Protein AF-D6JZ91-F1 (afdb_monomer_lite)

pLDDT: mean 73.03, std 28.78, range [23.75, 98.81]

Sequence (363 aa):
MTTPRTEHLVLPGVLTAEQAAATVRGILAVQREDGAIPWFRGHHLDPWDHVEAAMALDAAGEHEAAGRAYAWLARHQLPDGSWYAAYTDGAHDDVADRGRETNFVAYVAVGVWHHYLATGDDTFLDRMWPVVYAAVEFVLRLQQPGGQIGWKREDDGAATADALLTGSSSVHHALCCALAIAEQREEPQPDWELAVGALRHAIRRHPERFLDKDRYSMDWYYPVLGGALTGAEAKERIDAGWGPLSWCPGLGALRGAQPVGDRRRVGRTRPDPVGGGRVRPRARRAQVHPAPARSGDRPVLDGLRLRRRRDMAARADHVDGRFAAARGGRARRARAHLHGLRGRPAAARPGPGLLRRGRPAAV

Foldseek 3Di:
DQDDQPPAPDDPPPDDRVNLVVVLVQQVVQQDPQLFGDPHPFAKGALQVLLVSLLSCLSVVVLVSSLSSLVSLVVQQDPQLFHFGIATPPGNVRGPGRKTFLLSLLCSLVSQLSSCSSPVDVVSLVSCLVSNVSSLNSQLVQQDPQLAGQGIAHNVRDTHQAGALLSLLSSLLSLVSNCVSCVVVVNDDVVSVVSSVSSLCCSPPPPVRHDPPVQDLRNQQSCVVSPSDDDPRNVVSCVVSCVQQPDDVPPPGDGDDPDDPDPPDPDDDDDDDDDDDDDDDDDDDDDDDDDDDDDDDDDPPVVVVVVVVVVVVVVRVVVVVVVVVVVVVVVVVVVVVVVVVVPDDDDDDDDDDDDDDDDDDDD

Structure (mmCIF, N/CA/C/O backbone):
data_AF-D6JZ91-F1
#
_entry.id   AF-D6JZ91-F1
#
loop_
_atom_site.group_PDB
_atom_site.id
_atom_site.type_symbol
_atom_site.label_atom_id
_atom_site.label_alt_id
_atom_site.label_comp_id
_atom_site.label_asym_id
_atom_site.label_entity_id
_atom_site.label_seq_id
_atom_site.pdbx_PDB_ins_code
_atom_site.Cartn_x
_atom_site.Cartn_y
_atom_site.Cartn_z
_atom_site.occupancy
_atom_site.B_iso_or_equiv
_atom_site.auth_seq_id
_atom_site.auth_comp_id
_atom_site.auth_asym_id
_atom_site.auth_atom_id
_atom_site.pdbx_PDB_model_num
ATOM 1 N N . MET A 1 1 ? -22.978 -10.699 6.693 1.00 31.03 1 MET A N 1
ATOM 2 C CA . MET A 1 1 ? -23.546 -9.567 5.926 1.00 31.03 1 MET A CA 1
ATOM 3 C C . MET A 1 1 ? -22.491 -9.146 4.926 1.00 31.03 1 MET A C 1
ATOM 5 O O . MET A 1 1 ? -21.471 -8.616 5.346 1.00 31.03 1 MET A O 1
ATOM 9 N N . THR A 1 2 ? -22.689 -9.480 3.656 1.00 33.53 2 THR A N 1
ATOM 10 C CA . THR A 1 2 ? -21.804 -9.110 2.548 1.00 33.53 2 THR A CA 1
ATOM 11 C C . THR A 1 2 ? -21.828 -7.595 2.363 1.00 33.53 2 THR A C 1
ATOM 13 O O . THR A 1 2 ? -22.894 -6.986 2.266 1.00 33.53 2 THR A O 1
ATOM 16 N N . THR A 1 3 ? -20.655 -6.974 2.389 1.00 36.22 3 THR A N 1
ATOM 17 C CA . THR A 1 3 ? -20.473 -5.564 2.035 1.00 36.22 3 THR A CA 1
ATOM 18 C C . THR A 1 3 ? -20.957 -5.371 0.592 1.00 36.22 3 THR A C 1
ATOM 20 O O . THR A 1 3 ? -20.665 -6.236 -0.237 1.00 36.22 3 THR A O 1
ATOM 23 N N . PRO A 1 4 ? -21.718 -4.310 0.261 1.00 40.53 4 PRO A N 1
ATOM 24 C CA . PRO A 1 4 ? -22.133 -4.072 -1.118 1.00 40.53 4 PRO A CA 1
ATOM 25 C C . PRO A 1 4 ? -20.884 -3.984 -1.998 1.00 40.53 4 PRO A C 1
ATOM 27 O O . PRO A 1 4 ? -20.012 -3.159 -1.719 1.00 40.53 4 PRO A O 1
ATOM 30 N N . ARG A 1 5 ? -20.777 -4.848 -3.016 1.00 51.94 5 ARG A N 1
ATOM 31 C CA . ARG A 1 5 ? -19.745 -4.718 -4.051 1.00 51.94 5 ARG A CA 1
ATOM 32 C C . ARG A 1 5 ? -19.897 -3.336 -4.681 1.00 51.94 5 ARG A C 1
ATOM 34 O O . ARG A 1 5 ? -21.018 -2.864 -4.862 1.00 51.94 5 ARG A O 1
ATOM 41 N N . THR A 1 6 ? -18.793 -2.665 -4.978 1.00 51.12 6 THR A N 1
ATOM 42 C CA . THR A 1 6 ? -18.820 -1.380 -5.681 1.00 51.12 6 THR A CA 1
ATOM 43 C C . THR A 1 6 ? -19.315 -1.644 -7.102 1.00 51.12 6 THR A C 1
ATOM 45 O O . THR A 1 6 ? -18.527 -1.962 -7.981 1.00 51.12 6 THR A O 1
ATOM 48 N N . GLU A 1 7 ? -20.632 -1.603 -7.317 1.00 54.94 7 GLU A N 1
ATOM 49 C CA . GLU A 1 7 ? -21.252 -2.079 -8.562 1.00 54.94 7 GLU A CA 1
ATOM 50 C C . GLU A 1 7 ? -20.787 -1.291 -9.798 1.00 54.94 7 GLU A C 1
ATOM 52 O O . GLU A 1 7 ? -20.824 -1.831 -10.899 1.00 54.94 7 GLU A O 1
ATOM 57 N N . HIS A 1 8 ? -20.276 -0.060 -9.637 1.00 59.47 8 HIS A N 1
ATOM 58 C CA . HIS A 1 8 ? -19.750 0.739 -10.746 1.00 59.47 8 HIS A CA 1
ATOM 59 C C . HIS A 1 8 ? -18.599 1.679 -10.335 1.00 59.47 8 HIS A C 1
ATOM 61 O O . HIS A 1 8 ? -18.751 2.493 -9.423 1.00 59.47 8 HIS A O 1
ATOM 67 N N . LEU A 1 9 ? -17.484 1.640 -11.080 1.00 73.00 9 LEU A N 1
ATOM 68 C CA . LEU A 1 9 ? -16.354 2.589 -11.014 1.00 73.00 9 LEU A CA 1
ATOM 69 C C . LEU A 1 9 ? -16.706 3.944 -11.655 1.00 73.00 9 LEU A C 1
ATOM 71 O O . LEU A 1 9 ? -16.040 4.415 -12.575 1.00 73.00 9 LEU A O 1
ATOM 75 N N . VAL A 1 10 ? -17.812 4.550 -11.226 1.00 82.12 10 VAL A N 1
ATOM 76 C CA . VAL A 1 10 ? -18.347 5.777 -11.824 1.00 82.12 10 VAL A CA 1
ATOM 77 C C . VAL A 1 10 ? -18.491 6.850 -10.761 1.00 82.12 10 VAL A C 1
ATOM 79 O O . VAL A 1 10 ? -19.114 6.642 -9.721 1.00 82.12 10 VAL A O 1
ATOM 82 N N . LEU A 1 11 ? -17.975 8.036 -11.071 1.00 81.62 11 LEU A N 1
ATOM 83 C CA . LEU A 1 11 ? -18.197 9.243 -10.293 1.00 81.62 11 LEU A CA 1
ATOM 84 C C . LEU A 1 11 ? -18.800 10.311 -11.216 1.00 81.62 11 LEU A C 1
ATOM 86 O O . LEU A 1 11 ? -18.081 10.863 -12.052 1.00 81.62 11 LEU A O 1
ATOM 90 N N . PRO A 1 12 ? -20.111 10.608 -11.107 1.00 81.00 12 PRO A N 1
ATOM 91 C CA . PRO A 1 12 ? -20.777 11.555 -11.996 1.00 81.00 12 PRO A CA 1
ATOM 92 C C . PRO A 1 12 ? -20.054 12.905 -12.076 1.00 81.00 12 PRO A C 1
ATOM 94 O O . PRO A 1 12 ? -19.778 13.534 -11.056 1.00 81.00 12 PRO A O 1
ATOM 97 N N . GLY A 1 13 ? -19.760 13.346 -13.302 1.00 80.69 13 GLY A N 1
ATOM 98 C CA . GLY A 1 13 ? -19.039 14.594 -13.573 1.00 80.69 13 GLY A CA 1
ATOM 99 C C . GLY A 1 13 ? -17.521 14.535 -13.358 1.00 80.69 13 GLY A C 1
ATOM 100 O O . GLY A 1 13 ? -16.866 15.555 -13.543 1.00 80.69 13 GLY A O 1
ATOM 101 N N . VAL A 1 14 ? -16.965 13.376 -12.982 1.00 86.00 14 VAL A N 1
ATOM 102 C CA . VAL A 1 14 ? -15.528 13.203 -12.705 1.00 86.00 14 VAL A CA 1
ATOM 103 C C . VAL A 1 14 ? -14.931 12.007 -13.452 1.00 86.00 14 VAL A C 1
ATOM 105 O O . VAL A 1 14 ? -13.922 12.173 -14.128 1.00 86.00 14 VAL A O 1
ATOM 108 N N . LEU A 1 15 ? -15.545 10.822 -13.363 1.00 84.38 15 LEU A N 1
ATOM 109 C CA . LEU A 1 15 ? -15.058 9.582 -13.977 1.00 84.38 15 LEU A CA 1
ATOM 110 C C . LEU A 1 15 ? -16.226 8.772 -14.551 1.00 84.38 15 LEU A C 1
ATOM 112 O O . LEU A 1 15 ? -17.132 8.370 -13.817 1.00 84.38 15 LEU A O 1
ATOM 116 N N . THR A 1 16 ? -16.210 8.533 -15.861 1.00 88.06 16 THR A N 1
ATOM 117 C CA . THR A 1 16 ? -17.201 7.689 -16.550 1.00 88.06 16 THR A CA 1
ATOM 118 C C . THR A 1 16 ? -16.773 6.220 -16.579 1.00 88.06 16 THR A C 1
ATOM 120 O O . THR A 1 16 ? -15.588 5.906 -16.481 1.00 88.06 16 THR A O 1
ATOM 123 N N . ALA A 1 17 ? -17.735 5.312 -16.782 1.00 87.62 17 ALA A N 1
ATOM 124 C CA . ALA A 1 17 ? -17.455 3.879 -16.912 1.00 87.62 17 ALA A CA 1
ATOM 125 C C . ALA A 1 17 ? -16.537 3.570 -18.107 1.00 87.62 17 ALA A C 1
ATOM 127 O O . ALA A 1 17 ? -15.671 2.707 -18.015 1.00 87.62 17 ALA A O 1
ATOM 128 N N . GLU A 1 18 ? -16.696 4.298 -19.217 1.00 88.25 18 GLU A N 1
ATOM 129 C CA . GLU A 1 18 ? -15.856 4.135 -20.405 1.00 88.25 18 GLU A CA 1
ATOM 130 C C . GLU A 1 18 ? -14.407 4.555 -20.137 1.00 88.25 18 GLU A C 1
ATOM 132 O O . GLU A 1 18 ? -13.486 3.831 -20.509 1.00 88.25 18 GLU A O 1
ATOM 137 N N . GLN A 1 19 ? -14.202 5.678 -19.438 1.00 91.75 19 GLN A N 1
ATOM 138 C CA . GLN A 1 19 ? -12.870 6.120 -19.018 1.00 91.75 19 GLN A CA 1
ATOM 139 C C . GLN A 1 19 ? -12.227 5.117 -18.057 1.00 91.75 19 GLN A C 1
ATOM 141 O O . GLN A 1 19 ? -11.070 4.762 -18.253 1.00 91.75 19 GLN A O 1
ATOM 146 N N . ALA A 1 20 ? -12.978 4.607 -17.075 1.00 91.06 20 ALA A N 1
ATOM 147 C CA . ALA A 1 20 ? -12.483 3.569 -16.173 1.00 91.06 20 ALA A CA 1
ATOM 148 C C . ALA A 1 20 ? -12.071 2.302 -16.948 1.00 91.06 20 ALA A C 1
ATOM 150 O O . ALA A 1 20 ? -10.962 1.801 -16.776 1.00 91.06 20 ALA A O 1
ATOM 151 N N . ALA A 1 21 ? -12.914 1.834 -17.874 1.00 90.50 21 ALA A N 1
ATOM 152 C CA . ALA A 1 21 ? -12.609 0.676 -18.709 1.00 90.50 21 ALA A CA 1
ATOM 153 C C . ALA A 1 21 ? -11.402 0.915 -19.637 1.00 90.50 21 ALA A C 1
ATOM 155 O O . ALA A 1 21 ? -10.619 -0.002 -19.882 1.00 90.50 21 ALA A O 1
ATOM 156 N N . ALA A 1 22 ? -11.228 2.133 -20.158 1.00 94.12 22 ALA A N 1
ATOM 157 C CA . ALA A 1 22 ? -10.065 2.498 -20.964 1.00 94.12 22 ALA A CA 1
ATOM 158 C C . ALA A 1 22 ? -8.768 2.463 -20.143 1.00 94.12 22 ALA A C 1
ATOM 160 O O . ALA A 1 22 ? -7.775 1.910 -20.615 1.00 94.12 22 ALA A O 1
ATOM 161 N N . THR A 1 23 ? -8.795 2.970 -18.907 1.00 93.88 23 THR A N 1
ATOM 162 C CA . THR A 1 23 ? -7.667 2.884 -17.970 1.00 93.88 23 THR A CA 1
ATOM 163 C C . THR A 1 23 ? -7.291 1.432 -17.686 1.00 93.88 23 THR A C 1
ATOM 165 O O . THR A 1 23 ? -6.126 1.068 -17.818 1.00 93.88 23 THR A O 1
ATOM 168 N N . VAL A 1 24 ? -8.272 0.578 -17.381 1.00 95.50 24 VAL A N 1
ATOM 169 C CA . VAL A 1 24 ? -8.047 -0.849 -17.086 1.00 95.50 24 VAL A CA 1
ATOM 170 C C . VAL A 1 24 ? -7.426 -1.575 -18.281 1.00 95.50 24 VAL A C 1
ATOM 172 O O . VAL A 1 24 ? -6.440 -2.290 -18.119 1.00 95.50 24 VAL A O 1
ATOM 175 N N . ARG A 1 25 ? -7.923 -1.332 -19.503 1.00 96.44 25 ARG A N 1
ATOM 176 C CA . ARG A 1 25 ? -7.301 -1.874 -20.725 1.00 96.44 25 ARG A CA 1
ATOM 177 C C . ARG A 1 25 ? -5.859 -1.398 -20.907 1.00 96.44 25 ARG A C 1
ATOM 179 O O . ARG A 1 25 ? -5.025 -2.175 -21.364 1.00 96.44 25 ARG A O 1
ATOM 186 N N . GLY A 1 26 ? -5.564 -0.148 -20.550 1.00 96.62 26 GLY A N 1
ATOM 187 C CA . GLY A 1 26 ? -4.204 0.391 -20.551 1.00 96.62 26 GLY A CA 1
ATOM 188 C C . GLY A 1 26 ? -3.282 -0.367 -19.596 1.00 96.62 26 GLY A C 1
ATOM 189 O O . GLY A 1 26 ? -2.213 -0.806 -20.013 1.00 96.62 26 GLY A O 1
ATOM 190 N N . ILE A 1 27 ? -3.729 -0.594 -18.356 1.00 97.38 27 ILE A N 1
ATOM 191 C CA . ILE A 1 27 ? -2.983 -1.359 -17.344 1.00 97.38 27 ILE A CA 1
ATOM 192 C C . ILE A 1 27 ? -2.728 -2.796 -17.826 1.00 97.38 27 ILE A C 1
ATOM 194 O O . ILE A 1 27 ? -1.595 -3.272 -17.786 1.00 97.38 27 ILE A O 1
ATOM 198 N N . LEU A 1 28 ? -3.753 -3.473 -18.356 1.00 97.75 28 LEU A N 1
ATOM 199 C CA . LEU A 1 28 ? -3.619 -4.829 -18.903 1.00 97.75 28 LEU A CA 1
ATOM 200 C C . LEU A 1 28 ? -2.614 -4.899 -20.063 1.00 97.75 28 LEU A C 1
ATOM 202 O O . LEU A 1 28 ? -1.842 -5.849 -20.148 1.00 97.75 28 LEU A O 1
ATOM 206 N N . ALA A 1 29 ? -2.588 -3.893 -20.941 1.00 96.62 29 ALA A N 1
ATOM 207 C CA . ALA A 1 29 ? -1.659 -3.855 -22.070 1.00 96.62 29 ALA A CA 1
ATOM 208 C C . ALA A 1 29 ? -0.190 -3.672 -21.634 1.00 96.62 29 ALA A C 1
ATOM 210 O O . ALA A 1 29 ? 0.733 -4.168 -22.296 1.00 96.62 29 ALA A O 1
ATOM 211 N N . VAL A 1 30 ? 0.055 -2.965 -20.524 1.00 96.50 30 VAL A N 1
ATOM 212 C CA . VAL A 1 30 ? 1.414 -2.761 -19.994 1.00 96.50 30 VAL A CA 1
ATOM 213 C C . VAL A 1 30 ? 1.873 -3.880 -19.062 1.00 96.50 30 VAL A C 1
ATOM 215 O O . VAL A 1 30 ? 3.081 -4.086 -18.952 1.00 96.50 30 VAL A O 1
ATOM 218 N N . GLN A 1 31 ? 0.956 -4.641 -18.455 1.00 97.69 31 GLN A N 1
ATOM 219 C CA . GLN A 1 31 ? 1.316 -5.775 -17.605 1.00 97.69 31 GLN A CA 1
ATOM 220 C C . GLN A 1 31 ? 2.160 -6.803 -18.383 1.00 97.69 31 GLN A C 1
ATOM 222 O O . GLN A 1 31 ? 1.852 -7.192 -19.514 1.00 97.69 31 GLN A O 1
ATOM 227 N N . ARG A 1 32 ? 3.274 -7.230 -17.791 1.00 96.50 32 ARG A N 1
ATOM 228 C CA . ARG A 1 32 ? 4.153 -8.279 -18.316 1.00 96.50 32 ARG A CA 1
ATOM 229 C C . ARG A 1 32 ? 3.608 -9.671 -17.991 1.00 96.50 32 ARG A C 1
ATOM 231 O O . ARG A 1 32 ? 2.802 -9.851 -17.081 1.00 96.50 32 ARG A O 1
ATOM 238 N N . GLU A 1 33 ? 4.106 -10.674 -18.709 1.00 94.81 33 GLU A N 1
ATOM 239 C CA . GLU A 1 33 ? 3.734 -12.082 -18.505 1.00 94.81 33 GLU A CA 1
ATOM 240 C C . GLU A 1 33 ? 4.068 -12.592 -17.094 1.00 94.81 33 GLU A C 1
ATOM 242 O O . GLU A 1 33 ? 3.327 -13.398 -16.536 1.00 94.81 33 GLU A O 1
ATOM 247 N N . ASP A 1 34 ? 5.134 -12.076 -16.478 1.00 95.19 34 ASP A N 1
ATOM 248 C CA . ASP A 1 34 ? 5.518 -12.391 -15.099 1.00 95.19 34 ASP A CA 1
ATOM 249 C C . ASP A 1 34 ? 4.662 -11.663 -14.040 1.00 95.19 34 ASP A C 1
ATOM 251 O O . ASP A 1 34 ? 4.825 -11.909 -12.845 1.00 95.19 34 ASP A O 1
ATOM 255 N N . GLY A 1 35 ? 3.735 -10.793 -14.449 1.00 97.31 35 GLY A N 1
ATOM 256 C CA . GLY A 1 35 ? 2.872 -10.010 -13.565 1.00 97.31 35 GLY A CA 1
ATOM 257 C C . GLY A 1 35 ? 3.404 -8.620 -13.206 1.00 97.31 35 GLY A C 1
ATOM 258 O O . GLY A 1 35 ? 2.675 -7.854 -12.571 1.00 97.31 35 GLY A O 1
ATOM 259 N N . ALA A 1 36 ? 4.619 -8.252 -13.626 1.00 97.25 36 ALA A N 1
ATOM 260 C CA . ALA A 1 36 ? 5.139 -6.899 -13.439 1.00 97.25 36 ALA A CA 1
ATOM 261 C C . ALA A 1 36 ? 4.260 -5.869 -14.170 1.00 97.25 36 ALA A C 1
ATOM 263 O O . ALA A 1 36 ? 3.844 -6.092 -15.306 1.00 97.25 36 ALA A O 1
ATOM 264 N N . ILE A 1 37 ? 3.994 -4.729 -13.535 1.00 97.31 37 ILE A N 1
ATOM 265 C CA . ILE A 1 37 ? 3.258 -3.600 -14.121 1.00 97.31 37 ILE A CA 1
ATOM 266 C C . ILE A 1 37 ? 4.150 -2.355 -13.996 1.00 97.31 37 ILE A C 1
ATOM 268 O O . ILE A 1 37 ? 4.175 -1.742 -12.932 1.00 97.31 37 ILE A O 1
ATOM 272 N N . PRO A 1 38 ? 4.937 -2.007 -15.028 1.00 95.56 38 PRO A N 1
ATOM 273 C CA . PRO A 1 38 ? 5.718 -0.774 -15.024 1.00 95.56 38 PRO A CA 1
ATOM 274 C C . PRO A 1 38 ? 4.808 0.437 -15.256 1.00 95.56 38 PRO A C 1
ATOM 276 O O . PRO A 1 38 ? 3.678 0.288 -15.727 1.00 95.56 38 PRO A O 1
ATOM 279 N N . TRP A 1 39 ? 5.328 1.646 -15.033 1.00 91.75 39 TRP A N 1
ATOM 280 C CA . TRP A 1 39 ? 4.607 2.889 -15.359 1.00 91.75 39 TRP A CA 1
ATOM 281 C C . TRP A 1 39 ? 4.142 2.916 -16.818 1.00 91.75 39 TRP A C 1
ATOM 283 O O . TRP A 1 39 ? 3.019 3.294 -17.145 1.00 91.75 39 TRP A O 1
ATOM 293 N N . PHE A 1 40 ? 5.042 2.498 -17.702 1.00 90.62 40 PHE A N 1
ATOM 294 C CA . PHE A 1 40 ? 4.801 2.190 -19.101 1.00 90.62 40 PHE A CA 1
ATOM 295 C C . PHE A 1 40 ? 5.953 1.315 -19.602 1.00 90.62 40 PHE A C 1
ATOM 297 O O . PHE A 1 40 ? 6.996 1.196 -18.954 1.00 90.62 40 PHE A O 1
ATOM 304 N N . ARG A 1 41 ? 5.773 0.691 -20.767 1.00 89.25 41 ARG A N 1
ATOM 305 C CA . ARG A 1 41 ? 6.795 -0.177 -21.370 1.00 89.25 41 ARG A CA 1
ATOM 306 C C . ARG A 1 41 ? 8.114 0.582 -21.564 1.00 89.25 41 ARG A C 1
ATOM 308 O O . ARG A 1 41 ? 8.126 1.634 -22.198 1.00 89.25 41 ARG A O 1
ATOM 315 N N . GLY A 1 42 ? 9.207 0.019 -21.060 1.00 87.56 42 GLY A N 1
ATOM 316 C CA . GLY A 1 42 ? 10.553 0.591 -21.121 1.00 87.56 42 GLY A CA 1
ATOM 317 C C . GLY A 1 42 ? 10.889 1.604 -20.020 1.00 87.56 42 GLY A C 1
ATOM 318 O O . GLY A 1 42 ? 11.933 2.244 -20.114 1.00 87.56 42 GLY A O 1
ATOM 319 N N . HIS A 1 43 ? 10.035 1.776 -19.006 1.00 89.31 43 HIS A N 1
ATOM 320 C CA . HIS A 1 43 ? 10.313 2.632 -17.844 1.00 89.31 43 HIS A CA 1
ATOM 321 C C . HIS A 1 43 ? 10.593 1.818 -16.575 1.00 89.31 43 HIS A C 1
ATOM 323 O O . HIS A 1 43 ? 10.784 0.614 -16.650 1.00 89.31 43 HIS A O 1
ATOM 329 N N . HIS A 1 44 ? 10.650 2.450 -15.403 1.00 90.81 44 HIS A N 1
ATOM 330 C CA . HIS A 1 44 ? 10.740 1.712 -14.146 1.00 90.81 44 HIS A CA 1
ATOM 331 C C . HIS A 1 44 ? 9.373 1.228 -13.634 1.00 90.81 44 HIS A C 1
ATOM 333 O O . HIS A 1 44 ? 8.309 1.674 -14.078 1.00 90.81 44 HIS A O 1
ATOM 339 N N . LEU A 1 45 ? 9.444 0.302 -12.686 1.00 93.25 45 LEU A N 1
ATOM 340 C CA . LEU A 1 45 ? 8.375 -0.182 -11.827 1.00 93.25 45 LEU A CA 1
ATOM 341 C C . LEU A 1 45 ? 8.766 0.134 -10.385 1.00 93.25 45 LEU A C 1
ATOM 343 O O . LEU A 1 45 ? 9.840 -0.280 -9.951 1.00 93.25 45 LEU A O 1
ATOM 347 N N . ASP A 1 46 ? 7.899 0.806 -9.639 1.00 95.69 46 ASP A N 1
ATOM 348 C CA . ASP A 1 46 ? 7.991 0.889 -8.182 1.00 95.69 46 ASP A CA 1
ATOM 349 C C . ASP A 1 46 ? 6.876 0.053 -7.517 1.00 95.69 46 ASP A C 1
ATOM 351 O O . ASP A 1 46 ? 5.815 -0.161 -8.114 1.00 95.69 46 ASP A O 1
ATOM 355 N N . PRO A 1 47 ? 7.088 -0.449 -6.288 1.00 96.12 47 PRO A N 1
ATOM 356 C CA . PRO A 1 47 ? 6.104 -1.282 -5.598 1.00 96.12 47 PRO A CA 1
ATOM 357 C C . PRO A 1 47 ? 4.779 -0.575 -5.290 1.00 96.12 47 PRO A C 1
ATOM 359 O O . PRO A 1 47 ? 3.760 -1.249 -5.148 1.00 96.12 47 PRO A O 1
ATOM 362 N N . TRP A 1 48 ? 4.769 0.754 -5.151 1.00 96.62 48 TRP A N 1
ATOM 363 C CA . TRP A 1 48 ? 3.560 1.493 -4.798 1.00 96.62 48 TRP A CA 1
ATOM 364 C C . TRP A 1 48 ? 2.602 1.563 -5.984 1.00 96.62 48 TRP A C 1
ATOM 366 O O . TRP A 1 48 ? 1.468 1.090 -5.882 1.00 96.62 48 TRP A O 1
ATOM 376 N N . ASP A 1 49 ? 3.066 2.086 -7.119 1.00 96.56 49 ASP A N 1
ATOM 377 C CA . ASP A 1 49 ? 2.250 2.214 -8.328 1.00 96.56 49 ASP A CA 1
ATOM 378 C C . ASP A 1 49 ? 1.877 0.833 -8.877 1.00 96.56 49 ASP A C 1
ATOM 380 O O . ASP A 1 49 ? 0.775 0.633 -9.396 1.00 96.56 49 ASP A O 1
ATOM 384 N N . HIS A 1 50 ? 2.748 -0.164 -8.684 1.00 97.88 50 HIS A N 1
ATOM 385 C CA . HIS A 1 50 ? 2.447 -1.561 -8.992 1.00 97.88 50 HIS A CA 1
ATOM 386 C C . HIS A 1 50 ? 1.238 -2.088 -8.206 1.00 97.88 50 HIS A C 1
ATOM 388 O O . HIS A 1 50 ? 0.335 -2.697 -8.789 1.00 97.88 50 HIS A O 1
ATOM 394 N N . VAL A 1 51 ? 1.178 -1.811 -6.897 1.00 98.50 51 VAL A N 1
ATOM 395 C CA . VAL A 1 51 ? 0.034 -2.171 -6.048 1.00 98.50 51 VAL A CA 1
ATOM 396 C C . VAL A 1 51 ? -1.218 -1.385 -6.438 1.00 98.50 51 VAL A C 1
ATOM 398 O O . VAL A 1 51 ? -2.291 -1.984 -6.509 1.00 98.50 51 VAL A O 1
ATOM 401 N N . GLU A 1 52 ? -1.117 -0.085 -6.732 1.00 97.88 52 GLU A N 1
ATOM 402 C CA . GLU A 1 52 ? -2.271 0.712 -7.178 1.00 97.88 52 GLU A CA 1
ATOM 403 C C . GLU A 1 52 ? -2.851 0.197 -8.498 1.00 97.88 52 GLU A C 1
ATOM 405 O O . GLU A 1 52 ? -4.072 0.076 -8.640 1.00 97.88 52 GLU A O 1
ATOM 410 N N . ALA A 1 53 ? -1.991 -0.183 -9.443 1.00 98.06 53 ALA A N 1
ATOM 411 C CA . ALA A 1 53 ? -2.418 -0.797 -10.689 1.00 98.06 53 ALA A CA 1
ATOM 412 C C . ALA A 1 53 ? -3.117 -2.145 -10.449 1.00 98.06 53 ALA A C 1
ATOM 414 O O . ALA A 1 53 ? -4.168 -2.401 -11.038 1.00 98.06 53 ALA A O 1
ATOM 415 N N . ALA A 1 54 ? -2.596 -2.982 -9.546 1.00 98.38 54 ALA A N 1
ATOM 416 C CA . ALA A 1 54 ? -3.248 -4.233 -9.156 1.00 98.38 54 ALA A CA 1
ATOM 417 C C . ALA A 1 54 ? -4.624 -3.990 -8.506 1.00 98.38 54 ALA A C 1
ATOM 419 O O . ALA A 1 54 ? -5.601 -4.652 -8.859 1.00 98.38 54 ALA A O 1
ATOM 420 N N . MET A 1 55 ? -4.739 -2.984 -7.634 1.00 98.12 55 MET A N 1
ATOM 421 C CA . MET A 1 55 ? -6.014 -2.592 -7.025 1.00 98.12 55 MET A CA 1
ATOM 422 C C . MET A 1 55 ? -7.022 -2.098 -8.069 1.00 98.12 55 MET A C 1
ATOM 424 O O . MET A 1 55 ? -8.207 -2.417 -7.975 1.00 98.12 55 MET A O 1
ATOM 428 N N . ALA A 1 56 ? -6.574 -1.355 -9.085 1.00 96.38 56 ALA A N 1
ATOM 429 C CA . ALA A 1 56 ? -7.432 -0.921 -10.184 1.00 96.38 56 ALA A CA 1
ATOM 430 C C . ALA A 1 56 ? -7.959 -2.106 -11.012 1.00 96.38 56 ALA A C 1
ATOM 432 O O . ALA A 1 56 ? -9.133 -2.110 -11.390 1.00 96.38 56 ALA A O 1
ATOM 433 N N . LEU A 1 57 ? -7.123 -3.123 -11.254 1.00 97.38 57 LEU A N 1
ATOM 434 C CA . LEU A 1 57 ? -7.535 -4.373 -11.900 1.00 97.38 57 LEU A CA 1
ATOM 435 C C . LEU A 1 57 ? -8.589 -5.106 -11.059 1.00 97.38 57 LEU A C 1
ATOM 437 O O . LEU A 1 57 ? -9.643 -5.466 -11.582 1.00 97.38 57 LEU A O 1
ATOM 441 N N . ASP A 1 58 ? -8.373 -5.242 -9.748 1.00 96.94 58 ASP A N 1
ATOM 442 C CA . ASP A 1 58 ? -9.358 -5.847 -8.843 1.00 96.94 58 ASP A CA 1
ATOM 443 C C . ASP A 1 58 ? -10.688 -5.103 -8.829 1.00 96.94 58 ASP A C 1
ATOM 445 O O . ASP A 1 58 ? -11.755 -5.714 -8.885 1.00 96.94 58 ASP A O 1
ATOM 449 N N . ALA A 1 59 ? -10.635 -3.774 -8.785 1.00 94.06 59 ALA A N 1
ATOM 450 C CA . ALA A 1 59 ? -11.825 -2.940 -8.767 1.00 94.06 59 ALA A CA 1
ATOM 451 C C . ALA A 1 59 ? -12.646 -3.074 -10.066 1.00 94.06 59 ALA A C 1
ATOM 453 O O . ALA A 1 59 ? -13.854 -2.833 -10.061 1.00 94.06 59 ALA A O 1
ATOM 454 N N . ALA A 1 60 ? -12.003 -3.475 -11.168 1.00 93.19 60 ALA A N 1
ATOM 455 C CA . ALA A 1 60 ? -12.628 -3.731 -12.462 1.00 93.19 60 ALA A CA 1
ATOM 456 C C . ALA A 1 60 ? -13.054 -5.195 -12.680 1.00 93.19 60 ALA A C 1
ATOM 458 O O . ALA A 1 60 ? -13.659 -5.497 -13.706 1.00 93.19 60 ALA A O 1
ATOM 459 N N . GLY A 1 61 ? -12.764 -6.093 -11.732 1.00 94.62 61 GLY A N 1
ATOM 460 C CA . GLY A 1 61 ? -13.053 -7.526 -11.841 1.00 94.62 61 GLY A CA 1
ATOM 461 C C . GLY A 1 61 ? -11.955 -8.358 -12.515 1.00 94.62 61 GLY A C 1
ATOM 462 O O . GLY A 1 61 ? -12.132 -9.560 -12.699 1.00 94.62 61 GLY A O 1
ATOM 463 N N . GLU A 1 62 ? -10.808 -7.763 -12.847 1.00 97.44 62 GLU A N 1
ATOM 464 C CA . GLU A 1 62 ? -9.658 -8.423 -13.486 1.00 97.44 62 GLU A CA 1
ATOM 465 C C . GLU A 1 62 ? -8.765 -9.129 -12.442 1.00 97.44 62 GLU A C 1
ATOM 467 O O . GLU A 1 62 ? -7.550 -8.922 -12.364 1.00 97.44 62 GLU A O 1
ATOM 472 N N . HIS A 1 63 ? -9.380 -9.966 -11.601 1.00 97.62 63 HIS A N 1
ATOM 473 C CA . HIS A 1 63 ? -8.757 -10.541 -10.401 1.00 97.62 63 HIS A CA 1
ATOM 474 C C . HIS A 1 63 ? -7.563 -11.451 -10.695 1.00 97.62 63 HIS A C 1
ATOM 476 O O . HIS A 1 63 ? -6.600 -11.475 -9.933 1.00 97.62 63 HIS A O 1
ATOM 482 N N . GLU A 1 64 ? -7.581 -12.187 -11.809 1.00 97.94 64 GLU A N 1
ATOM 483 C CA . GLU A 1 64 ? -6.441 -13.023 -12.200 1.00 97.94 64 GLU A CA 1
ATOM 484 C C . GLU A 1 64 ? -5.220 -12.170 -12.564 1.00 97.94 64 GLU A C 1
ATOM 486 O O . GLU A 1 64 ? -4.088 -12.503 -12.209 1.00 97.94 64 GLU A O 1
ATOM 491 N N . ALA A 1 65 ? -5.443 -11.046 -13.251 1.00 98.31 65 ALA A N 1
ATOM 492 C CA . ALA A 1 65 ? -4.385 -10.110 -13.599 1.00 98.31 65 ALA A CA 1
ATOM 493 C C . ALA A 1 65 ? -3.819 -9.420 -12.351 1.00 98.31 65 ALA A C 1
ATOM 495 O O . ALA A 1 65 ? -2.596 -9.342 -12.207 1.00 98.31 65 ALA A O 1
ATOM 496 N N . ALA A 1 66 ? -4.681 -9.005 -11.418 1.00 98.62 66 ALA A N 1
ATOM 497 C CA . ALA A 1 66 ? -4.264 -8.492 -10.114 1.00 98.62 66 ALA A CA 1
ATOM 498 C C . ALA A 1 66 ? -3.466 -9.542 -9.315 1.00 98.62 66 ALA A C 1
ATOM 500 O O . ALA A 1 66 ? -2.381 -9.257 -8.808 1.00 98.62 66 ALA A O 1
ATOM 501 N N . GLY A 1 67 ? -3.933 -10.794 -9.285 1.00 98.50 67 GLY A N 1
ATOM 502 C CA . GLY A 1 67 ? -3.254 -11.906 -8.619 1.00 98.50 67 GLY A CA 1
ATOM 503 C C . GLY A 1 67 ? -1.836 -12.150 -9.143 1.00 98.50 67 GLY A C 1
ATOM 504 O O . GLY A 1 67 ? -0.922 -12.381 -8.348 1.00 98.50 67 GLY A O 1
ATOM 505 N N . ARG A 1 68 ? -1.608 -12.031 -10.462 1.00 98.62 68 ARG A N 1
ATOM 506 C CA . ARG A 1 68 ? -0.252 -12.106 -11.042 1.00 98.62 68 ARG A CA 1
ATOM 507 C C . ARG A 1 68 ? 0.657 -10.979 -10.554 1.00 98.62 68 ARG A C 1
ATOM 509 O O . ARG A 1 68 ? 1.835 -11.235 -10.313 1.00 98.62 68 ARG A O 1
ATOM 516 N N . ALA A 1 69 ? 0.125 -9.770 -10.377 1.00 98.56 69 ALA A N 1
ATOM 517 C CA . ALA A 1 69 ? 0.881 -8.648 -9.828 1.00 98.56 69 ALA A CA 1
ATOM 518 C C . ALA A 1 69 ? 1.290 -8.920 -8.370 1.00 98.56 69 ALA A C 1
ATOM 520 O O . ALA A 1 69 ? 2.475 -8.890 -8.042 1.00 98.56 69 ALA A O 1
ATOM 521 N N . TYR A 1 70 ? 0.364 -9.327 -7.503 1.00 98.75 70 TYR A N 1
ATOM 522 C CA . TYR A 1 70 ? 0.721 -9.686 -6.124 1.00 98.75 70 TYR A CA 1
ATOM 523 C C . TYR A 1 70 ? 1.707 -10.859 -6.046 1.00 98.75 70 TYR A C 1
ATOM 525 O O . TYR A 1 70 ? 2.637 -10.839 -5.238 1.00 98.75 70 TYR A O 1
ATOM 533 N N . ALA A 1 71 ? 1.573 -11.848 -6.933 1.00 98.50 71 ALA A N 1
ATOM 534 C CA . ALA A 1 71 ? 2.537 -12.937 -7.040 1.00 98.50 71 ALA A CA 1
ATOM 535 C C . ALA A 1 71 ? 3.929 -12.448 -7.476 1.00 98.50 71 ALA A C 1
ATOM 537 O O . ALA A 1 71 ? 4.930 -13.018 -7.045 1.00 98.50 71 ALA A O 1
ATOM 538 N N . TRP A 1 72 ? 4.014 -11.411 -8.316 1.00 98.12 72 TRP A N 1
ATOM 539 C CA . TRP A 1 72 ? 5.285 -10.774 -8.660 1.00 98.12 72 TRP A CA 1
ATOM 540 C C . TRP A 1 72 ? 5.933 -10.143 -7.424 1.00 98.12 72 TRP A C 1
ATOM 542 O O . TRP A 1 72 ? 7.099 -10.427 -7.160 1.00 98.12 72 TRP A O 1
ATOM 552 N N . LEU A 1 73 ? 5.181 -9.387 -6.615 1.00 98.31 73 LEU A N 1
ATOM 553 C CA . LEU A 1 73 ? 5.700 -8.801 -5.370 1.00 98.31 73 LEU A CA 1
ATOM 554 C C . LEU A 1 73 ? 6.219 -9.878 -4.416 1.00 98.31 73 LEU A C 1
ATOM 556 O O . LEU A 1 73 ? 7.332 -9.761 -3.909 1.00 98.31 73 LEU A O 1
ATOM 560 N N . ALA A 1 74 ? 5.457 -10.958 -4.230 1.00 98.50 74 ALA A N 1
ATOM 561 C CA . ALA A 1 74 ? 5.850 -12.070 -3.371 1.00 98.50 74 ALA A CA 1
ATOM 562 C C . ALA A 1 74 ? 7.171 -12.729 -3.808 1.00 98.50 74 ALA A C 1
ATOM 564 O O . ALA A 1 74 ? 7.995 -13.070 -2.965 1.00 98.50 74 ALA A O 1
ATOM 565 N N . ARG A 1 75 ? 7.396 -12.899 -5.121 1.00 97.25 75 ARG A N 1
ATOM 566 C CA . ARG A 1 75 ? 8.629 -13.514 -5.647 1.00 97.25 75 ARG A CA 1
ATOM 567 C C . ARG A 1 75 ? 9.861 -12.618 -5.532 1.00 97.25 75 ARG A C 1
ATOM 569 O O . ARG A 1 75 ? 10.961 -13.149 -5.445 1.00 97.25 75 ARG A O 1
ATOM 576 N N . HIS A 1 76 ? 9.679 -11.300 -5.546 1.00 96.69 76 HIS A N 1
ATOM 577 C CA . HIS A 1 76 ? 10.778 -10.328 -5.568 1.00 96.69 76 HIS A CA 1
ATOM 578 C C . HIS A 1 76 ? 10.936 -9.562 -4.247 1.00 96.69 76 HIS A C 1
ATOM 580 O O . HIS A 1 76 ? 11.645 -8.556 -4.201 1.00 96.69 76 HIS A O 1
ATOM 586 N N . GLN A 1 77 ? 10.281 -10.016 -3.173 1.00 98.00 77 GLN A N 1
ATOM 587 C CA . GLN A 1 77 ? 10.486 -9.461 -1.839 1.00 98.00 77 GLN A CA 1
ATOM 588 C C . GLN A 1 77 ? 11.906 -9.769 -1.356 1.00 98.00 77 GLN A C 1
ATOM 590 O O . GLN A 1 77 ? 12.383 -10.903 -1.439 1.00 98.00 77 GLN A O 1
ATOM 595 N N . LEU A 1 78 ? 12.588 -8.750 -0.841 1.00 97.00 78 LEU A N 1
ATOM 596 C CA . LEU A 1 78 ? 13.934 -8.880 -0.300 1.00 97.00 78 LEU A CA 1
ATOM 597 C C . LEU A 1 78 ? 13.918 -9.651 1.031 1.00 97.00 78 LEU A C 1
ATOM 599 O O . LEU A 1 78 ? 12.905 -9.651 1.736 1.00 97.00 78 LEU A O 1
ATOM 603 N N . PRO A 1 79 ? 15.051 -10.249 1.450 1.00 96.56 79 PRO A N 1
ATOM 604 C CA . PRO A 1 79 ? 15.122 -11.011 2.700 1.00 96.56 79 PRO A CA 1
ATOM 605 C C . PRO A 1 79 ? 14.752 -10.222 3.964 1.00 96.56 79 PRO A C 1
ATOM 607 O O . PRO A 1 79 ? 14.382 -10.817 4.972 1.00 96.56 79 PRO A O 1
ATOM 610 N N . ASP A 1 80 ? 14.864 -8.889 3.937 1.00 96.00 80 ASP A N 1
ATOM 611 C CA . ASP A 1 80 ? 14.482 -8.021 5.055 1.00 96.00 80 ASP A CA 1
ATOM 612 C C . ASP A 1 80 ? 12.987 -7.644 5.064 1.00 96.00 80 ASP A C 1
ATOM 614 O O . ASP A 1 80 ? 12.558 -6.935 5.978 1.00 96.00 80 ASP A O 1
ATOM 618 N N . GLY A 1 81 ? 12.206 -8.127 4.090 1.00 97.62 81 GLY A N 1
ATOM 619 C CA . GLY A 1 81 ? 10.774 -7.870 3.925 1.00 97.62 81 GLY A CA 1
ATOM 620 C C . GLY A 1 81 ? 10.436 -6.671 3.036 1.00 97.62 81 GLY A C 1
ATOM 621 O O . GLY A 1 81 ? 9.258 -6.405 2.805 1.00 97.62 81 GLY A O 1
ATOM 622 N N . SER A 1 82 ? 11.439 -5.944 2.542 1.00 97.88 82 SER A N 1
ATOM 623 C CA . SER A 1 82 ? 11.239 -4.764 1.697 1.00 97.88 82 SER A CA 1
ATOM 624 C C . SER A 1 82 ? 11.288 -5.070 0.197 1.00 97.88 82 SER A C 1
ATOM 626 O O . SER A 1 82 ? 11.511 -6.202 -0.228 1.00 97.88 82 SER A O 1
ATOM 628 N N . TRP A 1 83 ? 11.092 -4.024 -0.599 1.00 97.69 83 TRP A N 1
ATOM 629 C CA . TRP A 1 83 ? 11.409 -3.963 -2.021 1.00 97.69 83 TRP A CA 1
ATOM 630 C C . TRP A 1 83 ? 12.241 -2.705 -2.265 1.00 97.69 83 TRP A C 1
ATOM 632 O O . TRP A 1 83 ? 12.222 -1.767 -1.459 1.00 97.69 83 TRP A O 1
ATOM 642 N N . TYR A 1 84 ? 12.960 -2.689 -3.379 1.00 97.00 84 TYR A N 1
ATOM 643 C CA . TYR A 1 84 ? 13.633 -1.492 -3.858 1.00 97.00 84 TYR A CA 1
ATOM 644 C C . TYR A 1 84 ? 12.621 -0.462 -4.369 1.00 97.00 84 TYR A C 1
ATOM 646 O O . TYR A 1 84 ? 11.511 -0.810 -4.774 1.00 97.00 84 TYR A O 1
ATOM 654 N N . ALA A 1 85 ? 13.008 0.811 -4.335 1.00 95.19 85 ALA A N 1
ATOM 655 C CA . ALA A 1 85 ? 12.161 1.925 -4.729 1.00 95.19 85 ALA A CA 1
ATOM 656 C C . ALA A 1 85 ? 11.845 1.896 -6.226 1.00 95.19 85 ALA A C 1
ATOM 658 O O . ALA A 1 85 ? 10.751 2.298 -6.599 1.00 95.19 85 ALA A O 1
ATOM 659 N N . ALA A 1 86 ? 12.754 1.396 -7.073 1.00 95.62 86 ALA A N 1
ATOM 660 C CA . ALA A 1 86 ? 12.491 1.256 -8.502 1.00 95.62 86 ALA A CA 1
ATOM 661 C C . ALA A 1 86 ? 13.286 0.116 -9.162 1.00 95.62 86 ALA A C 1
ATOM 663 O O . ALA A 1 86 ? 14.487 -0.041 -8.939 1.00 95.62 86 ALA A O 1
ATOM 664 N N . TYR A 1 87 ? 12.624 -0.616 -10.056 1.00 95.19 87 TYR A N 1
ATOM 665 C CA . TYR A 1 87 ? 13.157 -1.711 -10.874 1.00 95.19 87 TYR A CA 1
ATOM 666 C C . TYR A 1 87 ? 13.042 -1.372 -12.365 1.00 95.19 87 TYR A C 1
ATOM 668 O O . TYR A 1 87 ? 12.038 -0.793 -12.776 1.00 95.19 87 TYR A O 1
ATOM 676 N N . THR A 1 88 ? 14.017 -1.748 -13.195 1.00 93.50 88 THR A N 1
ATOM 677 C CA . THR A 1 88 ? 13.949 -1.545 -14.654 1.00 93.50 88 THR A CA 1
ATOM 678 C C . THR A 1 88 ? 12.918 -2.488 -15.304 1.00 93.50 88 THR A C 1
ATOM 680 O O . THR A 1 88 ? 12.893 -3.690 -15.028 1.00 93.50 88 THR A O 1
ATOM 683 N N . ASP A 1 89 ? 12.061 -1.978 -16.204 1.00 90.56 89 ASP A N 1
ATOM 684 C CA . ASP A 1 89 ? 11.053 -2.794 -16.902 1.00 90.56 89 ASP A CA 1
ATOM 685 C C . ASP A 1 89 ? 11.683 -3.953 -17.689 1.00 90.56 89 ASP A C 1
ATOM 687 O O . ASP A 1 89 ? 12.491 -3.767 -18.598 1.00 90.56 89 ASP A O 1
ATOM 691 N N . GLY A 1 90 ? 11.246 -5.171 -17.370 1.00 87.69 90 GLY A N 1
ATOM 692 C CA . GLY A 1 90 ? 11.708 -6.403 -18.007 1.00 87.69 90 GLY A CA 1
ATOM 693 C C . GLY A 1 90 ? 13.050 -6.929 -17.498 1.00 87.69 90 GLY A C 1
ATOM 694 O O . GLY A 1 90 ? 13.467 -7.990 -17.957 1.00 87.69 90 GLY A O 1
ATOM 695 N N . ALA A 1 91 ? 13.690 -6.245 -16.549 1.00 86.81 91 ALA A N 1
ATOM 696 C CA . ALA A 1 91 ? 14.939 -6.666 -15.925 1.00 86.81 91 ALA A CA 1
ATOM 697 C C . ALA A 1 91 ? 14.896 -6.359 -14.421 1.00 86.81 91 ALA A C 1
ATOM 699 O O . ALA A 1 91 ? 15.496 -5.397 -13.963 1.00 86.81 91 ALA A O 1
ATOM 700 N N . HIS A 1 92 ? 14.184 -7.176 -13.637 1.00 80.56 92 HIS A N 1
ATOM 701 C CA . HIS A 1 92 ? 14.051 -6.949 -12.188 1.00 80.56 92 HIS A CA 1
ATOM 702 C C . HIS A 1 92 ? 15.392 -7.023 -11.434 1.00 80.56 92 HIS A C 1
ATOM 704 O O . HIS A 1 92 ? 15.532 -6.422 -10.374 1.00 80.56 92 HIS A O 1
ATOM 710 N N . ASP A 1 93 ? 16.378 -7.743 -11.974 1.00 87.25 93 ASP A N 1
ATOM 711 C CA . ASP A 1 93 ? 17.738 -7.781 -11.427 1.00 87.25 93 ASP A CA 1
ATOM 712 C C . ASP A 1 93 ? 18.498 -6.458 -11.650 1.00 87.25 93 ASP A C 1
ATOM 714 O O . ASP A 1 93 ? 19.486 -6.181 -10.966 1.00 87.25 93 ASP A O 1
ATOM 718 N N . ASP A 1 94 ? 18.036 -5.627 -12.589 1.00 90.06 94 ASP A N 1
ATOM 719 C CA . ASP A 1 94 ? 18.547 -4.282 -12.834 1.00 90.06 94 ASP A CA 1
ATOM 720 C C . ASP A 1 94 ? 17.724 -3.260 -12.036 1.00 90.06 94 ASP A C 1
ATOM 722 O O . ASP A 1 94 ? 16.616 -2.857 -12.399 1.00 90.06 94 ASP A O 1
ATOM 726 N N . VAL A 1 95 ? 18.264 -2.885 -10.879 1.00 91.38 95 VAL A N 1
ATOM 727 C CA . VAL A 1 95 ? 17.594 -2.003 -9.922 1.00 91.38 95 VAL A CA 1
ATOM 728 C C . VAL A 1 95 ? 17.926 -0.550 -10.245 1.00 91.38 95 VAL A C 1
ATOM 730 O O . VAL A 1 95 ? 19.080 -0.134 -10.128 1.00 91.38 95 VAL A O 1
ATOM 733 N N . ALA A 1 96 ? 16.903 0.229 -10.597 1.00 90.19 96 ALA A N 1
ATOM 734 C CA . ALA A 1 96 ? 17.035 1.641 -10.943 1.00 90.19 96 ALA A CA 1
ATOM 735 C C . ALA A 1 96 ? 17.225 2.538 -9.706 1.00 90.19 96 ALA A C 1
ATOM 737 O O . ALA A 1 96 ? 17.970 3.515 -9.766 1.00 90.19 96 ALA A O 1
ATOM 738 N N . ASP A 1 97 ? 16.588 2.195 -8.581 1.00 93.19 97 ASP A N 1
ATOM 739 C CA . ASP A 1 97 ? 16.781 2.863 -7.290 1.00 93.19 97 ASP A CA 1
ATOM 740 C C . ASP A 1 97 ? 16.706 1.843 -6.150 1.00 93.19 97 ASP A C 1
ATOM 742 O O . ASP A 1 97 ? 15.676 1.204 -5.939 1.00 93.19 97 ASP A O 1
ATOM 746 N N . ARG A 1 98 ? 17.812 1.703 -5.413 1.00 94.69 98 ARG A N 1
ATOM 747 C CA . ARG A 1 98 ? 17.985 0.741 -4.315 1.00 94.69 98 ARG A CA 1
ATOM 748 C C . ARG A 1 98 ? 17.517 1.251 -2.949 1.00 94.69 98 ARG A C 1
ATOM 750 O O . ARG A 1 98 ? 17.621 0.524 -1.957 1.00 94.69 98 ARG A O 1
ATOM 757 N N . GLY A 1 99 ? 17.009 2.479 -2.867 1.00 94.81 99 GLY A N 1
ATOM 758 C CA . GLY A 1 99 ? 16.336 2.967 -1.671 1.00 94.81 99 GLY A CA 1
ATOM 759 C C . GLY A 1 99 ? 15.164 2.058 -1.296 1.00 94.81 99 GLY A C 1
ATOM 760 O O . GLY A 1 99 ? 14.553 1.431 -2.154 1.00 94.81 99 GLY A O 1
ATOM 761 N N . ARG A 1 100 ? 14.848 1.956 -0.004 1.00 96.19 100 ARG A N 1
ATOM 762 C CA . ARG A 1 100 ? 13.673 1.212 0.478 1.00 96.19 100 ARG A CA 1
ATOM 763 C C . ARG A 1 100 ? 12.765 2.155 1.240 1.00 96.19 100 ARG A C 1
ATOM 765 O O . ARG A 1 100 ? 13.010 2.445 2.413 1.00 96.19 100 ARG A O 1
ATOM 772 N N . GLU A 1 101 ? 11.754 2.668 0.552 1.00 96.75 101 GLU A N 1
ATOM 773 C CA . GLU A 1 101 ? 10.797 3.623 1.106 1.00 96.75 101 GLU A CA 1
ATOM 774 C C . GLU A 1 101 ? 9.712 2.918 1.925 1.00 96.75 101 GLU A C 1
ATOM 776 O O . GLU A 1 101 ? 9.083 1.960 1.472 1.00 96.75 101 GLU A O 1
ATOM 781 N N . THR A 1 102 ? 9.460 3.388 3.147 1.00 96.94 102 THR A N 1
ATOM 782 C CA . THR A 1 102 ? 8.535 2.705 4.068 1.00 96.94 102 THR A CA 1
ATOM 783 C C . THR A 1 102 ? 7.088 2.760 3.605 1.00 96.94 102 THR A C 1
ATOM 785 O O . THR A 1 102 ? 6.345 1.803 3.813 1.00 96.94 102 THR A O 1
ATOM 788 N N . ASN A 1 103 ? 6.690 3.839 2.932 1.00 95.88 103 ASN A N 1
ATOM 789 C CA . ASN A 1 103 ? 5.378 3.961 2.307 1.00 95.88 103 ASN A CA 1
ATOM 790 C C . ASN A 1 103 ? 5.197 2.943 1.177 1.00 95.88 103 ASN A C 1
ATOM 792 O O . ASN A 1 103 ? 4.150 2.308 1.144 1.00 95.88 103 ASN A O 1
ATOM 796 N N . PHE A 1 104 ? 6.198 2.729 0.317 1.00 97.44 104 PHE A N 1
ATOM 797 C CA . PHE A 1 104 ? 6.110 1.748 -0.775 1.00 97.44 104 PHE A CA 1
ATOM 798 C C . PHE A 1 104 ? 6.003 0.329 -0.222 1.00 97.44 104 PHE A C 1
ATOM 800 O O . PHE A 1 104 ? 5.120 -0.430 -0.612 1.00 97.44 104 PHE A O 1
ATOM 807 N N . VAL A 1 105 ? 6.848 -0.000 0.758 1.00 98.31 105 VAL A N 1
ATOM 808 C CA . VAL A 1 105 ? 6.876 -1.332 1.373 1.00 98.31 105 VAL A CA 1
ATOM 809 C C . VAL A 1 105 ? 5.575 -1.641 2.115 1.00 98.31 105 VAL A C 1
ATOM 811 O O . VAL A 1 105 ? 5.026 -2.727 1.953 1.00 98.31 105 VAL A O 1
ATOM 814 N N . ALA A 1 106 ? 5.042 -0.700 2.901 1.00 98.19 106 ALA A N 1
ATOM 815 C CA . ALA A 1 106 ? 3.813 -0.935 3.659 1.00 98.19 106 ALA A CA 1
ATOM 816 C C . ALA A 1 106 ? 2.595 -1.167 2.749 1.00 98.19 106 ALA A C 1
ATOM 818 O O . ALA A 1 106 ? 1.675 -1.898 3.120 1.00 98.19 106 ALA A O 1
ATOM 819 N N . TYR A 1 107 ? 2.566 -0.538 1.571 1.00 98.38 107 TYR A N 1
ATOM 820 C CA . TYR A 1 107 ? 1.354 -0.425 0.761 1.00 98.38 107 TYR A CA 1
ATOM 821 C C . TYR A 1 107 ? 0.829 -1.763 0.226 1.00 98.38 107 TYR A C 1
ATOM 823 O O . TYR A 1 107 ? -0.372 -1.899 -0.011 1.00 98.38 107 TYR A O 1
ATOM 831 N N . VAL A 1 108 ? 1.676 -2.798 0.157 1.00 98.75 108 VAL A N 1
ATOM 832 C CA . VAL A 1 108 ? 1.247 -4.173 -0.152 1.00 98.75 108 VAL A CA 1
ATOM 833 C C . VAL A 1 108 ? 0.116 -4.653 0.768 1.00 98.75 108 VAL A C 1
ATOM 835 O O . VAL A 1 108 ? -0.774 -5.368 0.313 1.00 98.75 108 VAL A O 1
ATOM 838 N N . ALA A 1 109 ? 0.082 -4.214 2.033 1.00 98.75 109 ALA A N 1
ATOM 839 C CA . ALA A 1 109 ? -0.991 -4.552 2.969 1.00 98.75 109 ALA A CA 1
ATOM 840 C C . ALA A 1 109 ? -2.352 -3.993 2.525 1.00 98.75 109 ALA A C 1
ATOM 842 O O . ALA A 1 109 ? -3.376 -4.656 2.690 1.00 98.75 109 ALA A O 1
ATOM 843 N N . VAL A 1 110 ? -2.364 -2.791 1.938 1.00 98.69 110 VAL A N 1
ATOM 844 C CA . VAL A 1 110 ? -3.573 -2.164 1.381 1.00 98.69 110 VAL A CA 1
ATOM 845 C C . VAL A 1 110 ? -4.055 -2.963 0.176 1.00 98.69 110 VAL A C 1
ATOM 847 O O . VAL A 1 110 ? -5.225 -3.334 0.117 1.00 98.69 110 VAL A O 1
ATOM 850 N N . GLY A 1 111 ? -3.142 -3.289 -0.743 1.00 98.56 111 GLY A N 1
ATOM 851 C CA . GLY A 1 111 ? -3.452 -4.068 -1.940 1.00 98.56 111 GLY A CA 1
ATOM 852 C C . GLY A 1 111 ? -3.987 -5.464 -1.630 1.00 98.56 111 GLY A C 1
ATOM 853 O O . GLY A 1 111 ? -5.049 -5.840 -2.115 1.00 98.56 111 GLY A O 1
ATOM 854 N N . VAL A 1 112 ? -3.303 -6.215 -0.764 1.00 98.81 112 VAL A N 1
ATOM 855 C CA . VAL A 1 112 ? -3.720 -7.573 -0.375 1.00 98.81 112 VAL A CA 1
ATOM 856 C C . VAL A 1 112 ? -5.085 -7.557 0.310 1.00 98.81 112 VAL A C 1
ATOM 858 O O . VAL A 1 112 ? -5.940 -8.388 -0.001 1.00 98.81 112 VAL A O 1
ATOM 861 N N . TRP A 1 113 ? -5.325 -6.592 1.203 1.00 98.69 113 TRP A N 1
ATOM 862 C CA . TRP A 1 113 ? -6.633 -6.445 1.836 1.00 98.69 113 TRP A CA 1
ATOM 863 C C . TRP A 1 113 ? -7.720 -6.069 0.823 1.00 98.69 113 TRP A C 1
ATOM 865 O O . TRP A 1 113 ? -8.811 -6.636 0.856 1.00 98.69 113 TRP A O 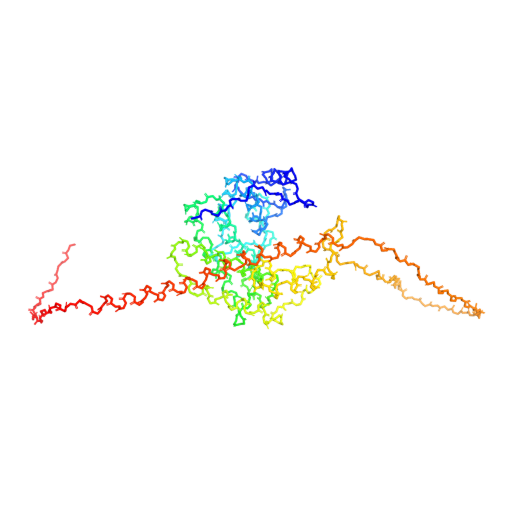1
ATOM 875 N N . HIS A 1 114 ? -7.422 -5.167 -0.115 1.00 98.38 114 HIS A N 1
ATOM 876 C CA . HIS A 1 114 ? -8.333 -4.796 -1.196 1.00 98.38 114 HIS A CA 1
ATOM 877 C C . HIS A 1 114 ? -8.695 -5.998 -2.082 1.00 98.38 114 HIS A C 1
ATOM 879 O O . HIS A 1 114 ? -9.881 -6.236 -2.321 1.00 98.38 114 HIS A O 1
ATOM 885 N N . HIS A 1 115 ? -7.705 -6.789 -2.507 1.00 98.31 115 HIS A N 1
ATOM 886 C CA . HIS A 1 115 ? -7.916 -8.006 -3.292 1.00 98.31 115 HIS A CA 1
ATOM 887 C C . HIS A 1 115 ? -8.835 -8.988 -2.567 1.00 98.31 115 HIS A C 1
ATOM 889 O O . HIS A 1 115 ? -9.811 -9.478 -3.139 1.0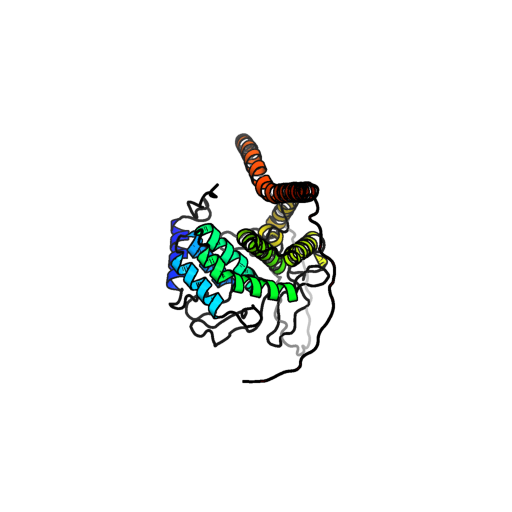0 98.31 115 HIS A O 1
ATOM 895 N N . TYR A 1 116 ? -8.573 -9.230 -1.280 1.00 98.25 116 TYR A N 1
ATOM 896 C CA . TYR A 1 116 ? -9.415 -10.090 -0.456 1.00 98.25 116 TYR A CA 1
ATOM 897 C C . TYR A 1 116 ? -10.846 -9.550 -0.331 1.00 98.25 116 TYR A C 1
ATOM 899 O O . TYR A 1 116 ? -11.800 -10.304 -0.488 1.00 98.25 116 TYR A O 1
ATOM 907 N N . LEU A 1 117 ? -11.037 -8.246 -0.118 1.00 97.12 117 LEU A N 1
ATOM 908 C CA . LEU A 1 117 ? -12.381 -7.661 -0.056 1.00 97.12 117 LEU A CA 1
ATOM 909 C C . LEU A 1 117 ? -13.143 -7.756 -1.389 1.00 97.12 117 LEU A C 1
ATOM 911 O O . LEU A 1 117 ? -14.373 -7.847 -1.380 1.00 97.12 117 LEU A O 1
ATOM 915 N N . ALA A 1 118 ? -12.438 -7.728 -2.522 1.00 95.25 118 ALA A N 1
ATOM 916 C CA . ALA A 1 118 ? -13.037 -7.856 -3.847 1.00 95.25 118 ALA A CA 1
ATOM 917 C C . ALA A 1 118 ? -13.433 -9.312 -4.174 1.00 95.25 118 ALA A C 1
ATOM 919 O O . ALA A 1 118 ? -14.522 -9.567 -4.707 1.00 95.25 118 ALA A O 1
ATOM 920 N N . THR A 1 119 ? -12.570 -10.267 -3.818 1.00 96.38 119 THR A N 1
ATOM 921 C CA . THR A 1 119 ? -12.670 -11.678 -4.229 1.00 96.38 119 THR A CA 1
ATOM 922 C C . THR A 1 119 ? -13.259 -12.602 -3.164 1.00 96.38 119 THR A C 1
ATOM 924 O O . THR A 1 119 ? -14.001 -13.523 -3.502 1.00 96.38 119 THR A O 1
ATOM 927 N N . GLY A 1 120 ? -12.965 -12.354 -1.888 1.00 95.75 120 GLY A N 1
ATOM 928 C CA . GLY A 1 120 ? -13.205 -13.277 -0.780 1.00 95.75 120 GLY A CA 1
ATOM 929 C C . GLY A 1 120 ? -12.270 -14.493 -0.768 1.00 95.75 120 GLY A C 1
ATOM 930 O O . GLY A 1 120 ? -12.618 -15.498 -0.156 1.00 95.75 120 GLY A O 1
ATOM 931 N N . ASP A 1 121 ? -11.130 -14.451 -1.471 1.00 96.94 121 ASP A N 1
ATOM 932 C CA . ASP A 1 121 ? -10.198 -15.583 -1.563 1.00 96.94 121 ASP A CA 1
ATOM 933 C C . ASP A 1 121 ? -9.302 -15.686 -0.313 1.00 96.94 121 ASP A C 1
ATOM 935 O O . ASP A 1 121 ? -8.232 -15.075 -0.229 1.00 96.94 121 ASP A O 1
ATOM 939 N N . ASP A 1 122 ? -9.728 -16.504 0.653 1.00 96.94 122 ASP A N 1
ATOM 940 C CA . ASP A 1 122 ? -8.936 -16.836 1.846 1.00 96.94 122 ASP A CA 1
ATOM 941 C C . ASP A 1 122 ? -7.600 -17.513 1.486 1.00 96.94 122 ASP A C 1
ATOM 943 O O . ASP A 1 122 ? -6.588 -17.286 2.146 1.00 96.94 122 ASP A O 1
ATOM 947 N N . THR A 1 123 ? -7.546 -18.289 0.397 1.00 97.50 123 THR A N 1
ATOM 948 C CA . THR A 1 123 ? -6.311 -18.983 -0.008 1.00 97.50 123 THR A CA 1
ATOM 949 C C . THR A 1 123 ? -5.278 -17.986 -0.531 1.00 97.50 123 THR A C 1
ATOM 951 O O . THR A 1 123 ? -4.080 -18.140 -0.295 1.00 97.50 123 THR A O 1
ATOM 954 N N . PHE A 1 124 ? -5.710 -16.950 -1.255 1.00 98.12 124 PHE A N 1
ATOM 955 C CA . PHE A 1 124 ? -4.839 -15.831 -1.612 1.00 98.12 124 PHE A CA 1
ATOM 956 C C . PHE A 1 124 ? -4.320 -15.114 -0.368 1.00 98.12 124 PHE A C 1
ATOM 958 O O . PHE A 1 124 ? -3.119 -14.846 -0.280 1.00 98.12 124 PHE A O 1
ATOM 965 N N . LEU A 1 125 ? -5.202 -14.851 0.598 1.00 97.81 125 LEU A N 1
ATOM 966 C CA . LEU A 1 125 ? -4.833 -14.183 1.839 1.00 97.81 125 LEU A CA 1
ATOM 967 C C . LEU A 1 125 ? -3.790 -14.992 2.627 1.00 97.81 125 LEU A C 1
ATOM 969 O O . LEU A 1 125 ? -2.797 -14.423 3.078 1.00 97.81 125 LEU A O 1
ATOM 973 N N . ASP A 1 126 ? -3.962 -16.314 2.715 1.00 97.75 126 ASP A N 1
ATOM 974 C CA . ASP A 1 126 ? -2.994 -17.248 3.303 1.00 97.75 126 ASP A CA 1
ATOM 975 C C . ASP A 1 126 ? -1.628 -17.189 2.616 1.00 97.75 126 ASP A C 1
ATOM 977 O O . ASP A 1 126 ? -0.596 -17.107 3.285 1.00 97.75 126 ASP A O 1
ATOM 981 N N . ARG A 1 127 ? -1.606 -17.188 1.278 1.00 98.19 127 ARG A N 1
ATOM 982 C CA . ARG A 1 127 ? -0.356 -17.117 0.506 1.00 98.19 127 ARG A CA 1
ATOM 983 C C . ARG A 1 127 ? 0.366 -15.782 0.676 1.00 98.19 127 ARG A C 1
ATOM 985 O O . ARG A 1 127 ? 1.593 -15.763 0.703 1.00 98.19 127 ARG A O 1
ATOM 992 N N . MET A 1 128 ? -0.374 -14.678 0.768 1.00 98.69 128 MET A N 1
ATOM 993 C CA . MET A 1 128 ? 0.196 -13.330 0.856 1.00 98.69 128 MET A CA 1
ATOM 994 C C . MET A 1 128 ? 0.506 -12.886 2.286 1.00 98.69 128 MET A C 1
ATOM 996 O O . MET A 1 128 ? 1.236 -11.912 2.471 1.00 98.69 128 MET A O 1
ATOM 1000 N N . TRP A 1 129 ? 0.000 -13.582 3.305 1.00 98.62 129 TRP A N 1
ATOM 1001 C CA . TRP A 1 129 ? 0.226 -13.203 4.697 1.00 98.62 129 TRP A CA 1
ATOM 1002 C C . TRP A 1 129 ? 1.710 -13.084 5.083 1.00 98.62 129 TRP A C 1
ATOM 1004 O O . TRP A 1 129 ? 2.072 -12.040 5.628 1.00 98.62 129 TRP A O 1
ATOM 1014 N N . PRO A 1 130 ? 2.603 -14.043 4.753 1.00 98.62 130 PRO A N 1
ATOM 1015 C CA . PRO A 1 130 ? 4.029 -13.906 5.062 1.00 98.62 130 PRO A CA 1
ATOM 1016 C C . PRO A 1 130 ? 4.664 -12.660 4.429 1.00 98.62 130 PRO A C 1
ATOM 1018 O O . PRO A 1 130 ? 5.520 -12.026 5.044 1.00 98.62 130 PRO A O 1
ATOM 1021 N N . VAL A 1 131 ? 4.204 -12.281 3.231 1.00 98.81 131 VAL A N 1
ATOM 1022 C CA . VAL A 1 131 ? 4.681 -11.101 2.497 1.00 98.81 131 VAL A CA 1
ATOM 1023 C C . VAL A 1 131 ? 4.277 -9.820 3.221 1.00 98.81 131 VAL A C 1
ATOM 1025 O O . VAL A 1 131 ? 5.121 -8.961 3.476 1.00 98.81 131 VAL A O 1
ATOM 1028 N N . VAL A 1 132 ? 2.998 -9.712 3.600 1.00 98.81 132 VAL A N 1
ATOM 1029 C CA . VAL A 1 132 ? 2.470 -8.571 4.366 1.00 98.81 132 VAL A CA 1
ATOM 1030 C C . VAL A 1 132 ? 3.152 -8.471 5.726 1.00 98.81 132 VAL A C 1
ATOM 1032 O O . VAL A 1 132 ? 3.582 -7.386 6.112 1.00 98.81 132 VAL A O 1
ATOM 1035 N N . TYR A 1 133 ? 3.296 -9.591 6.434 1.00 98.75 133 TYR A N 1
ATOM 1036 C CA . TYR A 1 133 ? 3.940 -9.632 7.741 1.00 98.75 133 TYR A CA 1
ATOM 1037 C C . TYR A 1 133 ? 5.384 -9.124 7.669 1.00 98.75 133 TYR A C 1
ATOM 1039 O O . TYR A 1 133 ? 5.753 -8.209 8.403 1.00 98.75 133 TYR A O 1
ATOM 1047 N N . ALA A 1 134 ? 6.191 -9.646 6.739 1.00 98.75 134 ALA A N 1
ATOM 1048 C CA . ALA A 1 134 ? 7.580 -9.221 6.576 1.00 98.75 134 ALA A CA 1
ATOM 1049 C C . ALA A 1 134 ? 7.701 -7.731 6.201 1.00 98.75 134 ALA A C 1
ATOM 1051 O O . ALA A 1 134 ? 8.571 -7.032 6.728 1.00 98.75 134 ALA A O 1
ATOM 1052 N N . ALA A 1 135 ? 6.802 -7.228 5.349 1.00 98.75 135 ALA A N 1
ATOM 1053 C CA . ALA A 1 135 ? 6.751 -5.819 4.969 1.00 98.75 135 ALA A CA 1
ATOM 1054 C C . ALA A 1 135 ? 6.409 -4.905 6.159 1.00 98.75 135 ALA A C 1
ATOM 1056 O O . ALA A 1 135 ? 7.062 -3.881 6.370 1.00 98.75 135 ALA A O 1
ATOM 1057 N N . VAL A 1 136 ? 5.427 -5.288 6.980 1.00 98.69 136 VAL A N 1
ATOM 1058 C CA . VAL A 1 136 ? 5.066 -4.539 8.192 1.00 98.69 136 VAL A CA 1
ATOM 1059 C C . VAL A 1 136 ? 6.215 -4.546 9.194 1.00 98.69 136 VAL A C 1
ATOM 1061 O O . VAL A 1 136 ? 6.602 -3.483 9.677 1.00 98.69 136 VAL A O 1
ATOM 1064 N N . GLU A 1 137 ? 6.831 -5.701 9.445 1.00 98.56 137 GLU A N 1
ATOM 1065 C CA . GLU A 1 137 ? 7.988 -5.804 10.339 1.00 98.56 137 GLU A CA 1
ATOM 1066 C C . GLU A 1 137 ? 9.164 -4.942 9.862 1.00 98.56 137 GLU A C 1
ATOM 1068 O O . GLU A 1 137 ? 9.840 -4.311 10.676 1.00 98.56 137 GLU A O 1
ATOM 1073 N N . PHE A 1 138 ? 9.412 -4.860 8.549 1.00 98.25 138 PHE A N 1
ATOM 1074 C CA . PHE A 1 138 ? 10.398 -3.928 7.998 1.00 98.25 138 PHE A CA 1
ATOM 1075 C C . PHE A 1 138 ? 10.092 -2.484 8.383 1.00 98.25 138 PHE A C 1
ATOM 1077 O O . PHE A 1 138 ? 10.967 -1.777 8.888 1.00 98.25 138 PHE A O 1
ATOM 1084 N N . VAL A 1 139 ? 8.851 -2.058 8.171 1.00 98.00 139 VAL A N 1
ATOM 1085 C CA . VAL A 1 139 ? 8.417 -0.680 8.397 1.00 98.00 139 VAL A CA 1
ATOM 1086 C C . VAL A 1 139 ? 8.439 -0.319 9.882 1.00 98.00 139 VAL A C 1
ATOM 1088 O O . VAL A 1 139 ? 8.908 0.762 10.243 1.00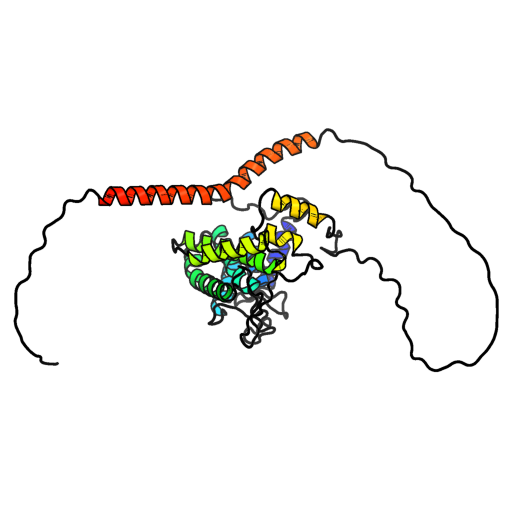 98.00 139 VAL A O 1
ATOM 1091 N N . LEU A 1 140 ? 8.024 -1.233 10.761 1.00 97.56 140 LEU A N 1
ATOM 1092 C CA . LEU A 1 140 ? 8.037 -1.009 12.206 1.00 97.56 140 LEU A CA 1
ATOM 1093 C C . LEU A 1 140 ? 9.456 -0.901 12.779 1.00 97.56 140 LEU A C 1
ATOM 1095 O O . LEU A 1 140 ? 9.670 -0.132 13.716 1.00 97.56 140 LEU A O 1
ATOM 1099 N N . ARG A 1 141 ? 10.465 -1.540 12.165 1.00 96.94 141 ARG A N 1
ATOM 1100 C CA . ARG A 1 141 ? 11.883 -1.320 12.525 1.00 96.94 141 ARG A CA 1
ATOM 1101 C C . ARG A 1 141 ? 12.382 0.102 12.242 1.00 96.94 141 ARG A C 1
ATOM 1103 O O . ARG A 1 141 ? 13.479 0.444 12.683 1.00 96.94 141 ARG A O 1
ATOM 1110 N N . LEU A 1 142 ? 11.642 0.912 11.482 1.00 96.81 142 LEU A N 1
ATOM 1111 C CA . LEU A 1 142 ? 11.937 2.331 11.251 1.00 96.81 142 LEU A CA 1
ATOM 1112 C C . LEU A 1 142 ? 11.066 3.268 12.099 1.00 96.81 142 LEU A C 1
ATOM 1114 O O . LEU A 1 142 ? 11.194 4.491 11.982 1.00 96.81 142 LEU A O 1
ATOM 1118 N N . GLN A 1 143 ? 10.188 2.732 12.950 1.00 96.94 143 GLN A N 1
ATOM 1119 C CA . GLN A 1 143 ? 9.417 3.557 13.865 1.00 96.94 143 GLN A CA 1
ATOM 1120 C C . GLN A 1 143 ? 10.323 4.146 14.951 1.00 96.94 143 GLN A C 1
ATOM 1122 O O . GLN A 1 143 ? 11.138 3.464 15.570 1.00 96.94 143 GLN A O 1
ATOM 1127 N N . GLN A 1 144 ? 10.177 5.445 15.181 1.00 95.69 144 GLN A N 1
ATOM 1128 C CA . GLN A 1 144 ? 10.944 6.195 16.168 1.00 95.69 144 GLN A CA 1
ATOM 1129 C C . GLN A 1 144 ? 10.186 6.283 17.500 1.00 95.69 144 GLN A C 1
ATOM 1131 O O . GLN A 1 144 ? 8.966 6.114 17.519 1.00 95.69 144 GLN A O 1
ATOM 1136 N N . PRO A 1 145 ? 10.852 6.639 18.619 1.00 94.06 145 PRO A N 1
ATOM 1137 C CA . PRO A 1 145 ? 10.197 6.751 19.929 1.00 94.06 145 PRO A CA 1
ATOM 1138 C C . PRO A 1 145 ? 9.001 7.715 19.966 1.00 94.06 145 PRO A C 1
ATOM 1140 O O . PRO A 1 145 ? 8.102 7.562 20.788 1.00 94.06 145 PRO A O 1
ATOM 1143 N N . GLY A 1 146 ? 8.975 8.711 19.072 1.00 93.38 146 GLY A N 1
ATOM 1144 C CA . GLY A 1 146 ? 7.851 9.636 18.919 1.00 93.38 146 GLY A CA 1
ATOM 1145 C C . GLY A 1 146 ? 6.673 9.085 18.102 1.00 93.38 146 GLY A C 1
ATOM 1146 O O . GLY A 1 146 ? 5.690 9.798 17.915 1.00 93.38 146 GLY A O 1
ATOM 1147 N N . GLY A 1 147 ? 6.744 7.850 17.606 1.00 95.38 147 GLY A N 1
ATOM 1148 C CA . GLY A 1 147 ? 5.703 7.200 16.809 1.00 95.38 147 GLY A CA 1
ATOM 1149 C C . GLY A 1 147 ? 5.787 7.464 15.305 1.00 95.38 147 GLY A C 1
ATOM 1150 O O . GLY A 1 147 ? 5.231 6.677 14.541 1.00 95.38 147 GLY A O 1
ATOM 1151 N N . GLN A 1 148 ? 6.492 8.512 14.863 1.00 95.56 148 GLN A N 1
ATOM 1152 C CA . GLN A 1 148 ? 6.771 8.747 13.445 1.00 95.56 148 GLN A CA 1
ATOM 1153 C C . GLN A 1 148 ? 7.653 7.638 12.863 1.00 95.56 148 GLN A C 1
ATOM 1155 O O . GLN A 1 148 ? 8.457 7.035 13.575 1.00 95.56 148 GLN A O 1
ATOM 1160 N N . ILE A 1 149 ? 7.518 7.389 11.564 1.00 96.50 149 ILE A N 1
ATOM 1161 C CA . ILE A 1 149 ? 8.268 6.346 10.863 1.00 96.50 149 ILE A CA 1
ATOM 1162 C C . ILE A 1 149 ? 9.271 7.009 9.926 1.00 96.50 149 ILE A C 1
ATOM 1164 O O . ILE A 1 149 ? 8.908 7.894 9.147 1.00 96.50 149 ILE A O 1
ATOM 1168 N N . GLY A 1 150 ? 10.534 6.584 10.024 1.00 95.88 150 GLY A N 1
ATOM 1169 C CA . GLY A 1 150 ? 11.585 7.003 9.102 1.00 95.88 150 GLY A CA 1
ATOM 1170 C C . GLY A 1 150 ? 11.191 6.679 7.662 1.00 95.88 150 GLY A C 1
ATOM 1171 O O . GLY A 1 150 ? 10.718 5.578 7.379 1.00 95.88 150 GLY A O 1
ATOM 1172 N N . TRP A 1 151 ? 11.328 7.636 6.747 1.00 93.31 151 TRP A N 1
ATOM 1173 C CA . TRP A 1 151 ? 10.712 7.493 5.421 1.00 93.31 151 TRP A CA 1
ATOM 1174 C C . TRP A 1 151 ? 11.438 6.510 4.495 1.00 93.31 151 TRP A C 1
ATOM 1176 O O . TRP A 1 151 ? 10.808 5.961 3.596 1.00 93.31 151 TRP A O 1
ATOM 1186 N N . LYS A 1 152 ? 12.727 6.230 4.727 1.00 93.31 152 LYS A N 1
ATOM 1187 C CA . LYS A 1 152 ? 13.469 5.247 3.931 1.00 93.31 152 LYS A CA 1
ATOM 1188 C C . LYS A 1 152 ? 14.655 4.606 4.651 1.00 93.31 152 LYS A C 1
ATOM 1190 O O . LYS A 1 152 ? 15.155 5.125 5.655 1.00 93.31 152 LYS A O 1
ATOM 1195 N N . ARG A 1 153 ? 15.140 3.504 4.073 1.00 94.50 153 ARG A N 1
ATOM 1196 C CA . ARG A 1 153 ? 16.530 3.041 4.209 1.00 94.50 153 ARG A CA 1
ATOM 1197 C C . ARG A 1 153 ? 17.299 3.269 2.915 1.00 94.50 153 ARG A C 1
ATOM 1199 O O . ARG A 1 153 ? 16.766 3.009 1.840 1.00 94.50 153 ARG A O 1
ATOM 1206 N N . GLU A 1 154 ? 18.544 3.707 3.036 1.00 92.50 154 GLU A N 1
ATOM 1207 C CA . GLU A 1 154 ? 19.474 3.828 1.908 1.00 92.50 154 GLU A CA 1
ATOM 1208 C C . GLU A 1 154 ? 20.018 2.452 1.484 1.00 92.50 154 GLU A C 1
ATOM 1210 O O . GLU A 1 154 ? 19.810 1.453 2.180 1.00 92.50 154 GLU A O 1
ATOM 1215 N N . ASP A 1 155 ? 20.733 2.381 0.356 1.00 89.19 155 ASP A N 1
ATOM 1216 C CA . ASP A 1 155 ? 21.338 1.129 -0.139 1.00 89.19 155 ASP A CA 1
ATOM 1217 C C . ASP A 1 155 ? 22.314 0.512 0.885 1.00 89.19 155 ASP A C 1
ATOM 1219 O O . ASP A 1 155 ? 22.308 -0.694 1.122 1.00 89.19 155 ASP A O 1
ATOM 1223 N N . ASP A 1 156 ? 23.070 1.350 1.605 1.00 88.12 156 ASP A N 1
ATOM 1224 C CA . ASP A 1 156 ? 23.988 0.920 2.673 1.00 88.12 156 ASP A CA 1
ATOM 1225 C C . ASP A 1 156 ? 23.277 0.413 3.950 1.00 88.12 156 ASP A C 1
ATOM 1227 O O . ASP A 1 156 ? 23.923 -0.042 4.897 1.00 88.12 156 ASP A O 1
ATOM 1231 N N . GLY A 1 157 ? 21.941 0.465 3.985 1.00 87.00 157 GLY A N 1
ATOM 1232 C CA . GLY A 1 157 ? 21.114 0.038 5.110 1.00 87.00 157 GLY A CA 1
ATOM 1233 C C . GLY A 1 157 ? 20.875 1.108 6.175 1.00 87.00 157 GLY A C 1
ATOM 1234 O O . GLY A 1 157 ? 20.090 0.853 7.104 1.00 87.00 157 GLY A O 1
ATOM 1235 N N . ALA A 1 158 ? 21.480 2.294 6.046 1.00 90.94 158 ALA A N 1
ATOM 1236 C CA . ALA A 1 158 ? 21.261 3.412 6.951 1.00 90.94 158 ALA A CA 1
ATOM 1237 C C . ALA A 1 158 ? 19.785 3.827 6.943 1.00 90.94 158 ALA A C 1
ATOM 1239 O O . ALA A 1 158 ? 19.177 4.043 5.895 1.00 90.94 158 ALA A O 1
ATOM 1240 N N . ALA A 1 159 ? 19.193 3.923 8.134 1.00 91.38 159 ALA A N 1
ATOM 1241 C CA . ALA A 1 159 ? 17.829 4.409 8.292 1.00 91.38 159 ALA A CA 1
ATOM 1242 C C . ALA A 1 159 ? 17.828 5.938 8.335 1.00 91.38 159 ALA A C 1
ATOM 1244 O O . ALA A 1 159 ? 18.562 6.543 9.119 1.00 91.38 159 ALA A O 1
ATOM 1245 N N . THR A 1 160 ? 16.975 6.566 7.530 1.00 89.75 160 THR A N 1
ATOM 1246 C CA . THR A 1 160 ? 16.779 8.012 7.593 1.00 89.75 160 THR A CA 1
ATOM 1247 C C . THR A 1 160 ? 15.928 8.378 8.811 1.00 89.75 160 THR A C 1
ATOM 1249 O O . THR A 1 160 ? 14.848 7.824 9.019 1.00 89.75 160 THR A O 1
ATOM 1252 N N . ALA A 1 161 ? 16.418 9.325 9.617 1.00 87.25 161 ALA A N 1
ATOM 1253 C CA . ALA A 1 161 ? 15.717 9.817 10.806 1.00 87.25 161 ALA A CA 1
ATOM 1254 C C . ALA A 1 161 ? 14.589 10.809 10.478 1.00 87.25 161 ALA A C 1
ATOM 1256 O O . ALA A 1 161 ? 13.723 11.059 11.313 1.00 87.25 161 ALA A O 1
ATOM 1257 N N . ASP A 1 162 ? 14.565 11.370 9.274 1.00 92.31 162 ASP A N 1
ATOM 1258 C CA . ASP A 1 162 ? 13.451 12.207 8.851 1.00 92.31 162 ASP A CA 1
ATOM 1259 C C . ASP A 1 162 ? 12.182 11.371 8.646 1.00 92.31 162 ASP A C 1
ATOM 1261 O O . ASP A 1 162 ? 12.235 10.205 8.247 1.00 92.31 162 ASP A O 1
ATOM 1265 N N . ALA A 1 163 ? 11.023 11.986 8.868 1.00 93.44 163 ALA A N 1
ATOM 1266 C CA . ALA A 1 163 ? 9.721 11.389 8.602 1.00 93.44 163 ALA A CA 1
ATOM 1267 C C . ALA A 1 163 ? 8.892 12.308 7.700 1.00 93.44 163 ALA A C 1
ATOM 1269 O O . ALA A 1 163 ? 8.888 13.531 7.856 1.00 93.44 163 ALA A O 1
ATOM 1270 N N . LEU A 1 164 ? 8.162 11.712 6.758 1.00 93.62 164 LEU A N 1
ATOM 1271 C CA . LEU A 1 164 ? 7.239 12.427 5.876 1.00 93.62 164 LEU A CA 1
ATOM 1272 C C . LEU A 1 164 ? 5.814 12.290 6.408 1.00 93.62 164 LEU A C 1
ATOM 1274 O O . LEU A 1 164 ? 5.392 11.175 6.719 1.00 93.62 164 LEU A O 1
ATOM 1278 N N . LEU A 1 165 ? 5.058 13.390 6.471 1.00 93.25 165 LEU A N 1
ATOM 1279 C CA . LEU A 1 165 ? 3.665 13.366 6.929 1.00 93.25 165 LEU A CA 1
ATOM 1280 C C . LEU A 1 165 ? 2.783 12.542 5.981 1.00 93.25 165 LEU A C 1
ATOM 1282 O O . LEU A 1 165 ? 2.052 11.658 6.431 1.00 93.25 165 LEU A O 1
ATOM 1286 N N . THR A 1 166 ? 2.895 12.787 4.672 1.00 92.31 166 THR A N 1
ATOM 1287 C CA . THR A 1 166 ? 2.229 11.995 3.625 1.00 92.31 166 THR A CA 1
ATOM 1288 C C . THR A 1 166 ? 2.572 10.505 3.729 1.00 92.31 166 THR A C 1
ATOM 1290 O O . THR A 1 166 ? 1.670 9.677 3.865 1.00 92.31 166 THR A O 1
ATOM 1293 N N . GLY A 1 167 ? 3.867 10.160 3.749 1.00 94.00 167 GLY A N 1
ATOM 1294 C CA . GLY A 1 167 ? 4.323 8.768 3.836 1.00 94.00 167 GLY A CA 1
ATOM 1295 C C . GLY A 1 167 ? 3.842 8.076 5.113 1.00 94.00 167 GLY A C 1
ATOM 1296 O O . GLY A 1 167 ? 3.256 7.001 5.051 1.00 94.00 167 GLY A O 1
ATOM 1297 N N . SER A 1 168 ? 3.967 8.744 6.262 1.00 95.94 168 SER A N 1
ATOM 1298 C CA . SER A 1 168 ? 3.481 8.244 7.556 1.00 95.94 168 SER A CA 1
ATOM 1299 C C . SER A 1 168 ? 1.965 8.044 7.581 1.00 95.94 168 SER A C 1
ATOM 1301 O O . SER A 1 168 ? 1.478 7.086 8.176 1.00 95.94 168 SER A O 1
ATOM 1303 N N . SER A 1 169 ? 1.204 8.919 6.923 1.00 96.44 169 SER A N 1
ATOM 1304 C CA . SER A 1 169 ? -0.253 8.779 6.823 1.00 96.44 169 SER A CA 1
ATOM 1305 C C . SER A 1 169 ? -0.657 7.592 5.949 1.00 96.44 169 SER A C 1
ATOM 1307 O O . SER A 1 169 ? -1.608 6.890 6.287 1.00 96.44 169 SER A O 1
ATOM 1309 N N . SER A 1 170 ? 0.081 7.325 4.868 1.00 96.88 170 SER A N 1
ATOM 1310 C CA . SER A 1 170 ? -0.113 6.099 4.090 1.00 96.88 170 SER A CA 1
ATOM 1311 C C . SER A 1 170 ? 0.236 4.852 4.896 1.00 96.88 170 SER A C 1
ATOM 1313 O O . SER A 1 170 ? -0.563 3.922 4.973 1.00 96.88 170 SER A O 1
ATOM 1315 N N . VAL A 1 171 ? 1.386 4.855 5.574 1.00 98.06 171 VAL A N 1
ATOM 1316 C CA . VAL A 1 171 ? 1.792 3.732 6.423 1.00 98.06 171 VAL A CA 1
ATOM 1317 C C . VAL A 1 171 ? 0.751 3.474 7.513 1.00 98.06 171 VAL A C 1
ATOM 1319 O O . VAL A 1 171 ? 0.420 2.324 7.771 1.00 98.06 171 VAL A O 1
ATOM 1322 N N . HIS A 1 172 ? 0.159 4.515 8.106 1.00 98.44 172 HIS A N 1
ATOM 1323 C CA . HIS A 1 172 ? -0.951 4.354 9.047 1.00 98.44 172 HIS A CA 1
ATOM 1324 C C . HIS A 1 172 ? -2.122 3.575 8.428 1.00 98.44 172 HIS A C 1
ATOM 1326 O O . HIS A 1 172 ? -2.623 2.635 9.043 1.00 98.44 172 HIS A O 1
ATOM 1332 N N . HIS A 1 173 ? -2.532 3.917 7.204 1.00 98.38 173 HIS A N 1
ATOM 1333 C CA . HIS A 1 173 ? -3.584 3.185 6.498 1.00 98.38 173 HIS A CA 1
ATOM 1334 C C . HIS A 1 173 ? -3.202 1.731 6.210 1.00 98.38 173 HIS A C 1
ATOM 1336 O O . HIS A 1 173 ? -3.998 0.820 6.451 1.00 98.38 173 HIS A O 1
ATOM 1342 N N . ALA A 1 174 ? -1.974 1.509 5.747 1.00 98.50 174 ALA A N 1
ATOM 1343 C CA . ALA A 1 174 ? -1.440 0.183 5.486 1.00 98.50 174 ALA A CA 1
ATOM 1344 C C . ALA A 1 174 ? -1.394 -0.687 6.751 1.00 98.50 174 ALA A C 1
ATOM 1346 O O . ALA A 1 174 ? -1.815 -1.840 6.707 1.00 98.50 174 ALA A O 1
ATOM 1347 N N . LEU A 1 175 ? -0.985 -0.131 7.896 1.00 98.62 175 LEU A N 1
ATOM 1348 C CA . LEU A 1 175 ? -1.004 -0.828 9.186 1.00 98.62 175 LEU A CA 1
ATOM 1349 C C . LEU A 1 175 ? -2.431 -1.175 9.628 1.00 98.62 175 LEU A C 1
ATOM 1351 O O . LEU A 1 175 ? -2.662 -2.269 10.138 1.00 98.62 175 LEU A O 1
ATOM 1355 N N . CYS A 1 176 ? -3.410 -0.293 9.399 1.00 98.56 176 CYS A N 1
ATOM 1356 C CA . CYS A 1 176 ? -4.816 -0.630 9.635 1.00 98.56 176 CYS A CA 1
ATOM 1357 C C . CYS A 1 176 ? -5.285 -1.799 8.752 1.00 98.56 176 CYS A C 1
ATOM 1359 O O . CYS A 1 176 ? -6.006 -2.667 9.241 1.00 98.56 176 CYS A O 1
ATOM 1361 N N . CYS A 1 177 ? -4.869 -1.849 7.482 1.00 98.69 177 CYS A N 1
ATOM 1362 C CA . CYS A 1 177 ? -5.183 -2.966 6.585 1.00 98.69 177 CYS A CA 1
ATOM 1363 C C . CYS A 1 177 ? -4.492 -4.260 7.033 1.00 98.69 177 CYS A C 1
ATOM 1365 O O . CYS A 1 177 ? -5.135 -5.301 7.097 1.00 98.69 177 CYS A O 1
ATOM 1367 N N . ALA A 1 178 ? -3.220 -4.194 7.433 1.00 98.69 178 ALA A N 1
ATOM 1368 C CA . ALA A 1 178 ? -2.489 -5.339 7.968 1.00 98.69 178 ALA A CA 1
ATOM 1369 C C . ALA A 1 178 ? -3.140 -5.902 9.241 1.00 98.69 178 ALA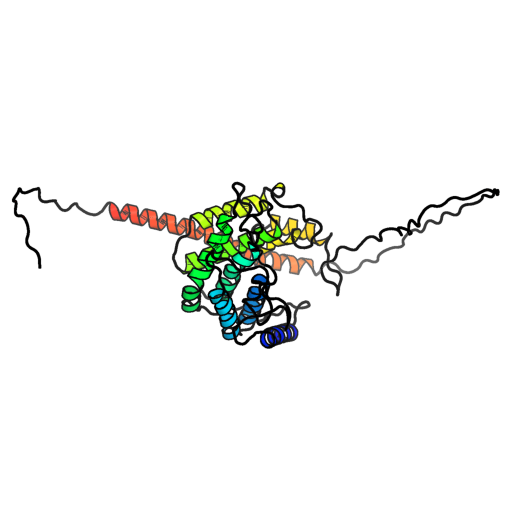 A C 1
ATOM 1371 O O . ALA A 1 178 ? -3.281 -7.114 9.371 1.00 98.69 178 ALA A O 1
ATOM 1372 N N . LEU A 1 179 ? -3.600 -5.036 10.151 1.00 98.69 179 LEU A N 1
ATOM 1373 C CA . LEU A 1 179 ? -4.355 -5.443 11.340 1.00 98.69 179 LEU A CA 1
ATOM 1374 C C . LEU A 1 179 ? -5.707 -6.073 10.988 1.00 98.69 179 LEU A C 1
ATOM 1376 O O . LEU A 1 179 ? -6.117 -7.025 11.647 1.00 98.69 179 LEU A O 1
ATOM 1380 N N . ALA A 1 180 ? -6.388 -5.584 9.949 1.00 98.50 180 ALA A N 1
ATOM 1381 C CA . ALA A 1 180 ? -7.627 -6.194 9.469 1.00 98.50 180 ALA A CA 1
ATOM 1382 C C . ALA A 1 180 ? -7.384 -7.594 8.878 1.00 98.50 180 ALA A C 1
ATOM 1384 O O . ALA A 1 180 ? -8.154 -8.512 9.155 1.00 98.50 180 ALA A O 1
ATOM 1385 N N . ILE A 1 181 ? -6.286 -7.779 8.134 1.00 98.56 181 ILE A N 1
ATOM 1386 C CA . ILE A 1 181 ? -5.846 -9.100 7.664 1.00 98.56 181 ILE A CA 1
ATOM 1387 C C . ILE A 1 181 ? -5.545 -10.011 8.863 1.00 98.56 181 ILE A C 1
ATOM 1389 O O . ILE A 1 181 ? -6.036 -11.134 8.918 1.00 98.56 181 ILE A O 1
ATOM 1393 N N . ALA A 1 182 ? -4.780 -9.523 9.841 1.00 98.19 182 ALA A N 1
ATOM 1394 C CA . ALA A 1 182 ? -4.425 -10.273 11.043 1.00 98.19 182 ALA A CA 1
ATOM 1395 C C . ALA A 1 182 ? -5.671 -10.723 11.831 1.00 98.19 182 ALA A C 1
ATOM 1397 O O . ALA A 1 182 ? -5.761 -11.869 12.266 1.00 98.19 182 ALA A O 1
ATOM 1398 N N . GLU A 1 183 ? -6.671 -9.843 11.962 1.00 97.62 183 GLU A N 1
ATOM 1399 C CA . GLU A 1 183 ? -7.956 -10.166 12.588 1.00 97.62 183 GLU A CA 1
ATOM 1400 C C . GLU A 1 183 ? -8.742 -11.211 11.787 1.00 97.62 183 GLU A C 1
ATOM 1402 O O . GLU A 1 183 ? -9.248 -12.158 12.385 1.00 97.62 183 GLU A O 1
ATOM 1407 N N . GLN A 1 184 ? -8.806 -11.082 10.455 1.00 97.75 184 GLN A N 1
ATOM 1408 C CA . GLN A 1 184 ? -9.458 -12.063 9.576 1.00 97.75 184 GLN A CA 1
ATOM 1409 C C . GLN A 1 184 ? -8.833 -13.460 9.709 1.00 97.75 184 GLN A C 1
ATOM 1411 O O . GLN A 1 184 ? -9.539 -14.460 9.610 1.00 97.75 184 GLN A O 1
ATOM 1416 N N . ARG A 1 185 ? -7.524 -13.522 9.966 1.00 96.88 185 ARG A N 1
ATOM 1417 C CA . ARG A 1 185 ? -6.762 -14.759 10.182 1.00 96.88 185 ARG A CA 1
ATOM 1418 C C . ARG A 1 185 ? -6.770 -15.264 11.623 1.00 96.88 185 ARG A C 1
ATOM 1420 O O . ARG A 1 185 ? -6.185 -16.305 11.901 1.00 96.88 185 ARG A O 1
ATOM 1427 N N . GLU A 1 186 ? -7.377 -14.520 12.544 1.00 96.94 186 GLU A N 1
ATOM 1428 C CA . GLU A 1 186 ? -7.321 -14.793 13.981 1.00 96.94 186 GLU A CA 1
ATOM 1429 C C . GLU A 1 186 ? -5.880 -14.851 14.546 1.00 96.94 186 GLU A C 1
ATOM 1431 O O . GLU A 1 186 ? -5.611 -15.581 15.499 1.00 96.94 186 GLU A O 1
ATOM 1436 N N . GLU A 1 187 ? -4.956 -14.049 14.000 1.00 96.44 187 GLU A N 1
ATOM 1437 C CA . GLU A 1 187 ? -3.560 -13.916 14.445 1.00 96.44 187 GLU A CA 1
ATOM 1438 C C . GLU A 1 187 ? -3.345 -12.557 15.147 1.00 96.44 187 GLU A C 1
ATOM 1440 O O . GLU A 1 187 ? -3.090 -11.553 14.483 1.00 96.44 187 GLU A O 1
ATOM 1445 N N . PRO A 1 188 ? -3.458 -12.456 16.487 1.00 94.75 188 PRO A N 1
ATOM 1446 C CA . PRO A 1 188 ? -3.378 -11.170 17.181 1.00 94.75 188 PRO A CA 1
ATOM 1447 C C . PRO A 1 188 ? -1.987 -10.528 17.083 1.00 94.75 188 PRO A C 1
ATOM 1449 O O . PRO A 1 188 ? -0.993 -11.168 17.418 1.00 94.75 188 PRO A O 1
ATOM 1452 N N . GLN A 1 189 ? -1.935 -9.237 16.733 1.00 97.94 189 GLN A N 1
ATOM 1453 C CA . GLN A 1 189 ? -0.698 -8.449 16.613 1.00 97.94 189 GLN A CA 1
ATOM 1454 C C . GLN A 1 189 ? -0.704 -7.235 17.567 1.00 97.94 189 GLN A C 1
ATOM 1456 O O . GLN A 1 189 ? -0.905 -6.098 17.132 1.00 97.94 189 GLN A O 1
ATOM 1461 N N . PRO A 1 190 ? -0.521 -7.440 18.888 1.00 97.12 190 PRO A N 1
ATOM 1462 C CA . PRO A 1 190 ? -0.613 -6.361 19.877 1.00 97.12 190 PRO A CA 1
ATOM 1463 C C . PRO A 1 190 ? 0.446 -5.264 19.683 1.00 97.12 190 PRO A C 1
ATOM 1465 O O . PRO A 1 190 ? 0.156 -4.088 19.902 1.00 97.12 190 PRO A O 1
ATOM 1468 N N . ASP A 1 191 ? 1.649 -5.617 19.228 1.00 96.88 191 ASP A N 1
ATOM 1469 C CA . ASP A 1 191 ? 2.717 -4.640 18.990 1.00 96.88 191 ASP A CA 1
ATOM 1470 C C . ASP A 1 191 ? 2.389 -3.731 17.796 1.00 96.88 191 ASP A C 1
ATOM 1472 O O . ASP A 1 191 ? 2.619 -2.521 17.849 1.00 96.88 191 ASP A O 1
ATOM 1476 N N . TRP A 1 192 ? 1.744 -4.274 16.757 1.00 98.31 192 TRP A N 1
ATOM 1477 C CA . TRP A 1 192 ? 1.252 -3.489 15.624 1.00 98.31 192 TRP A CA 1
ATOM 1478 C C . TRP A 1 192 ? 0.121 -2.538 16.044 1.00 98.31 192 TRP A C 1
ATOM 1480 O O . TRP A 1 192 ? 0.086 -1.391 15.596 1.00 98.31 192 TRP A O 1
ATOM 1490 N N . GLU A 1 193 ? -0.779 -2.973 16.939 1.00 97.81 193 GLU A N 1
ATOM 1491 C CA . GLU A 1 193 ? -1.841 -2.121 17.502 1.00 97.81 193 GLU A CA 1
ATOM 1492 C C . GLU A 1 193 ? -1.264 -0.917 18.272 1.00 97.81 193 GLU A C 1
ATOM 1494 O O . GLU A 1 193 ? -1.758 0.211 18.151 1.00 97.81 193 GLU A O 1
ATOM 1499 N N . LEU A 1 194 ? -0.195 -1.129 19.046 1.00 97.88 194 LEU A N 1
ATOM 1500 C CA . LEU A 1 194 ? 0.507 -0.050 19.743 1.00 97.88 194 LEU A CA 1
ATOM 1501 C C . LEU A 1 194 ? 1.217 0.884 18.757 1.00 97.88 194 LEU A C 1
ATOM 1503 O O . LEU A 1 194 ? 1.089 2.108 18.868 1.00 97.88 194 LEU A O 1
ATOM 1507 N N . ALA A 1 195 ? 1.911 0.319 17.768 1.00 97.75 195 ALA A N 1
ATOM 1508 C CA . ALA A 1 195 ? 2.639 1.067 16.753 1.00 97.75 195 ALA A CA 1
ATOM 1509 C C . ALA A 1 195 ? 1.724 1.979 15.924 1.00 97.75 195 ALA A C 1
ATOM 1511 O O . ALA A 1 195 ? 2.020 3.169 15.768 1.00 97.75 195 ALA A O 1
ATOM 1512 N N . VAL A 1 196 ? 0.585 1.467 15.437 1.00 97.81 196 VAL A N 1
ATOM 1513 C CA . VAL A 1 196 ? -0.384 2.272 14.673 1.00 97.81 196 VAL A CA 1
ATOM 1514 C C . VAL A 1 196 ? -1.001 3.369 15.544 1.00 97.81 196 VAL A C 1
ATOM 1516 O O . VAL A 1 196 ? -1.199 4.494 15.080 1.00 97.81 196 VAL A O 1
ATOM 1519 N N . GLY A 1 197 ? -1.233 3.092 16.834 1.00 97.62 197 GLY A N 1
ATOM 1520 C CA . GLY A 1 197 ? -1.702 4.080 17.804 1.00 97.62 197 GLY A CA 1
ATOM 1521 C C . GLY A 1 197 ? -0.702 5.221 18.020 1.00 97.62 197 GLY A C 1
ATOM 1522 O O . GLY A 1 197 ? -1.091 6.394 17.993 1.00 97.62 197 GLY A O 1
ATOM 1523 N N . ALA A 1 198 ? 0.583 4.892 18.179 1.00 98.00 198 ALA A N 1
ATOM 1524 C CA . ALA A 1 198 ? 1.663 5.867 18.322 1.00 98.00 198 ALA A CA 1
ATOM 1525 C C . ALA A 1 198 ? 1.828 6.722 17.056 1.00 98.00 198 ALA A C 1
ATOM 1527 O O . ALA A 1 198 ? 1.899 7.950 17.143 1.00 98.00 198 ALA A O 1
ATOM 1528 N N . LEU A 1 199 ? 1.798 6.094 15.878 1.00 98.00 199 LEU A N 1
ATOM 1529 C CA . LEU A 1 199 ? 1.866 6.777 14.586 1.00 98.00 199 LEU A CA 1
ATOM 1530 C C . LEU A 1 199 ? 0.690 7.738 14.391 1.00 98.00 199 LEU A C 1
ATOM 1532 O O . LEU A 1 199 ? 0.878 8.905 14.043 1.00 98.00 199 LEU A O 1
ATOM 1536 N N . ARG A 1 200 ? -0.532 7.282 14.688 1.00 97.38 200 ARG A N 1
ATOM 1537 C CA . ARG A 1 200 ? -1.732 8.120 14.627 1.00 97.38 200 ARG A CA 1
ATOM 1538 C C . ARG A 1 200 ? -1.627 9.319 15.560 1.00 97.38 200 ARG A C 1
ATOM 1540 O O . ARG A 1 200 ? -2.012 10.426 15.189 1.00 97.38 200 ARG A O 1
ATOM 1547 N N . HIS A 1 201 ? -1.124 9.115 16.775 1.00 96.88 201 HIS A N 1
ATOM 1548 C CA . HIS A 1 201 ? -0.914 10.203 17.722 1.00 96.88 201 HIS A CA 1
ATOM 1549 C C . HIS A 1 201 ? 0.105 11.222 17.195 1.00 96.88 201 HIS A C 1
ATOM 1551 O O . HIS A 1 201 ? -0.178 12.420 17.239 1.00 96.88 201 HIS A O 1
ATOM 1557 N N . ALA A 1 202 ? 1.228 10.758 16.637 1.00 96.81 202 ALA A N 1
ATOM 1558 C CA . ALA A 1 202 ? 2.239 11.614 16.024 1.00 96.81 202 ALA A CA 1
ATOM 1559 C C . ALA A 1 202 ? 1.645 12.474 14.896 1.00 96.81 202 ALA A C 1
ATOM 1561 O O . ALA A 1 202 ? 1.745 13.696 14.950 1.00 96.81 202 ALA A O 1
ATOM 1562 N N . ILE A 1 203 ? 0.930 11.861 13.945 1.00 95.19 203 ILE A N 1
ATOM 1563 C CA . ILE A 1 203 ? 0.289 12.564 12.816 1.00 95.19 203 ILE A CA 1
ATOM 1564 C C . ILE A 1 203 ? -0.681 13.651 13.300 1.00 95.19 203 ILE A C 1
ATOM 1566 O O . ILE A 1 203 ? -0.732 14.743 12.738 1.00 95.19 203 ILE A O 1
ATOM 1570 N N . ARG A 1 204 ? -1.471 13.361 14.341 1.00 94.31 204 ARG A N 1
ATOM 1571 C CA . ARG A 1 204 ? -2.517 14.276 14.823 1.00 94.31 204 ARG A CA 1
ATOM 1572 C C . ARG A 1 204 ? -1.994 15.402 15.701 1.00 94.31 204 ARG A C 1
ATOM 1574 O O . ARG A 1 204 ? -2.562 16.488 15.696 1.00 94.31 204 ARG A O 1
ATOM 1581 N N . ARG A 1 205 ? -1.017 15.108 16.558 1.00 94.75 205 ARG A N 1
ATOM 1582 C CA . ARG A 1 205 ? -0.641 15.986 17.678 1.00 94.75 205 ARG A CA 1
ATOM 1583 C C . ARG A 1 205 ? 0.770 16.534 17.582 1.00 94.75 205 ARG A C 1
ATOM 1585 O O . ARG A 1 205 ? 1.065 17.469 18.316 1.00 94.75 205 ARG A O 1
ATOM 1592 N N . HIS A 1 206 ? 1.590 15.982 16.693 1.00 93.69 206 HIS A N 1
ATOM 1593 C CA . HIS A 1 206 ? 3.001 16.319 16.578 1.00 93.69 206 HIS A CA 1
ATOM 1594 C C . HIS A 1 206 ? 3.433 16.604 15.129 1.00 93.69 206 HIS A C 1
ATOM 1596 O O . HIS A 1 206 ? 4.333 15.930 14.618 1.00 93.69 206 HIS A O 1
ATOM 1602 N N . PRO A 1 207 ? 2.806 17.577 14.434 1.00 88.62 207 PRO A N 1
ATOM 1603 C CA . PRO A 1 207 ? 3.211 17.956 13.081 1.00 88.62 207 PRO A CA 1
ATOM 1604 C C . PRO A 1 207 ? 4.689 18.381 12.999 1.00 88.62 207 PRO A C 1
ATOM 1606 O O . PRO A 1 207 ? 5.320 18.169 11.971 1.00 88.62 207 PRO A O 1
ATOM 1609 N N . GLU A 1 208 ? 5.269 18.897 14.088 1.00 91.50 208 GLU A N 1
ATOM 1610 C CA . GLU A 1 208 ? 6.679 19.299 14.186 1.00 91.50 208 GLU A CA 1
ATOM 1611 C C . GLU A 1 208 ? 7.685 18.147 14.043 1.00 91.50 208 GLU A C 1
ATOM 1613 O O . GLU A 1 208 ? 8.879 18.393 13.892 1.00 91.50 208 GLU A O 1
ATOM 1618 N N . ARG A 1 209 ? 7.228 16.889 14.117 1.00 91.88 209 ARG A N 1
ATOM 1619 C CA . ARG A 1 209 ? 8.077 15.697 13.946 1.00 91.88 209 ARG A CA 1
ATOM 1620 C C . ARG A 1 209 ? 8.258 15.290 12.487 1.00 91.88 209 ARG A C 1
ATOM 1622 O O . ARG A 1 209 ? 9.035 14.378 12.212 1.00 91.88 209 ARG A O 1
ATOM 1629 N N . PHE A 1 210 ? 7.529 15.920 11.573 1.00 92.44 210 PHE A N 1
ATOM 1630 C CA . PHE A 1 210 ? 7.598 15.635 10.148 1.00 92.44 210 PHE A CA 1
ATOM 1631 C C . PHE A 1 210 ? 8.315 16.769 9.423 1.00 92.44 210 PHE A C 1
ATOM 1633 O O . PHE A 1 210 ? 8.283 17.922 9.852 1.00 92.44 210 PHE A O 1
ATOM 1640 N N . LEU A 1 211 ? 8.963 16.438 8.308 1.00 88.38 211 LEU A N 1
ATOM 1641 C CA . LEU A 1 211 ? 9.564 17.447 7.445 1.00 88.38 211 LEU A CA 1
ATOM 1642 C C . LEU A 1 211 ? 8.492 18.404 6.921 1.00 88.38 211 LEU A C 1
ATOM 1644 O O . LEU A 1 211 ? 7.467 17.960 6.404 1.00 88.38 211 LEU A O 1
ATOM 1648 N N . ASP A 1 212 ? 8.773 19.706 6.998 1.00 78.69 212 ASP A N 1
ATOM 1649 C CA . ASP A 1 212 ? 7.928 20.737 6.400 1.00 78.69 212 ASP A CA 1
ATOM 1650 C C . ASP A 1 212 ? 7.988 20.622 4.871 1.00 78.69 212 ASP A C 1
ATOM 1652 O O . ASP A 1 212 ? 8.945 21.029 4.198 1.00 78.69 212 ASP A O 1
ATOM 1656 N N . LYS A 1 213 ? 6.934 20.012 4.337 1.00 72.31 213 LYS A N 1
ATOM 1657 C CA . LYS A 1 213 ? 6.665 19.848 2.917 1.00 72.31 213 LYS A CA 1
ATOM 1658 C C . LYS A 1 213 ? 5.338 20.505 2.537 1.00 72.31 213 LYS A C 1
ATOM 1660 O O . LYS A 1 213 ? 4.759 20.144 1.517 1.00 72.31 213 LYS A O 1
ATOM 1665 N N . ASP A 1 214 ? 4.948 21.581 3.228 1.00 64.31 214 ASP A N 1
ATOM 1666 C CA . ASP A 1 214 ? 3.710 22.347 2.980 1.00 64.31 214 ASP A CA 1
ATOM 1667 C C . ASP A 1 214 ? 3.598 22.905 1.545 1.00 64.31 214 ASP A C 1
ATOM 1669 O O . ASP A 1 214 ? 2.535 23.323 1.081 1.00 64.31 214 ASP A O 1
ATOM 1673 N N . ARG A 1 215 ? 4.717 22.922 0.809 1.00 57.75 215 ARG A N 1
ATOM 1674 C CA . ARG A 1 215 ? 4.792 23.314 -0.607 1.00 57.75 215 ARG A CA 1
ATOM 1675 C C . ARG A 1 215 ? 4.296 22.225 -1.565 1.00 57.75 215 ARG A C 1
ATOM 1677 O O . ARG A 1 215 ? 4.001 22.543 -2.715 1.00 57.75 215 ARG A O 1
ATOM 1684 N N . TYR A 1 216 ? 4.250 20.971 -1.123 1.00 60.31 216 TYR A N 1
ATOM 1685 C CA . TYR A 1 216 ? 3.849 19.812 -1.912 1.00 60.31 216 TYR A CA 1
ATOM 1686 C C . TYR A 1 216 ? 2.385 19.458 -1.633 1.00 60.31 216 TYR A C 1
ATOM 1688 O O . TYR A 1 216 ? 1.894 19.544 -0.511 1.00 60.31 216 TYR A O 1
ATOM 1696 N N . SER A 1 217 ? 1.666 19.068 -2.683 1.00 60.56 217 SER A N 1
ATOM 1697 C CA . SER A 1 217 ? 0.200 18.996 -2.711 1.00 60.56 217 SER A CA 1
ATOM 1698 C C . SER A 1 217 ? -0.429 17.930 -1.810 1.00 60.56 217 SER A C 1
ATOM 1700 O O . SER A 1 217 ? -1.650 17.906 -1.716 1.00 60.56 217 SER A O 1
ATOM 1702 N N . MET A 1 218 ? 0.345 17.051 -1.171 1.00 75.75 218 MET A N 1
ATOM 1703 C CA . MET A 1 218 ? -0.178 15.834 -0.534 1.00 75.75 218 MET A CA 1
ATOM 1704 C C . MET A 1 218 ? -0.399 15.950 0.980 1.00 75.75 218 MET A C 1
ATOM 1706 O O . MET A 1 218 ? -1.365 15.392 1.507 1.00 75.75 218 MET A O 1
ATOM 1710 N N . ASP A 1 219 ? 0.405 16.752 1.683 1.00 82.12 219 ASP A N 1
ATOM 1711 C CA . ASP A 1 219 ? 0.402 16.798 3.154 1.00 82.12 219 ASP A CA 1
ATOM 1712 C C . ASP A 1 219 ? -0.916 17.317 3.760 1.00 82.12 219 ASP A C 1
ATOM 1714 O O . ASP A 1 219 ? -1.249 17.019 4.914 1.00 82.12 219 ASP A O 1
ATOM 1718 N N . TRP A 1 220 ? -1.719 18.063 2.995 1.00 82.50 220 TRP A N 1
ATOM 1719 C CA . TRP A 1 220 ? -2.996 18.576 3.494 1.00 82.50 220 TRP A CA 1
ATOM 1720 C C . TRP A 1 220 ? -4.087 17.498 3.562 1.00 82.50 220 TRP A C 1
ATOM 1722 O O . TRP A 1 220 ? -4.852 17.506 4.527 1.00 82.50 220 TRP A O 1
ATOM 1732 N N . TYR A 1 221 ? -4.143 16.548 2.615 1.00 87.62 221 TYR A N 1
ATOM 1733 C CA . TYR A 1 221 ? -5.220 15.546 2.553 1.00 87.62 221 TYR A CA 1
ATOM 1734 C C . TYR A 1 221 ? -4.813 14.146 3.012 1.00 87.62 221 TYR A C 1
ATOM 1736 O O . TYR A 1 221 ? -5.676 13.408 3.482 1.00 87.62 221 TYR A O 1
ATOM 1744 N N . TYR A 1 222 ? -3.533 13.768 2.941 1.00 92.25 222 TYR A N 1
ATOM 1745 C CA . TYR A 1 222 ? -3.102 12.415 3.310 1.00 92.25 222 TYR A CA 1
ATOM 1746 C C . TYR A 1 222 ? -3.412 12.011 4.756 1.00 92.25 222 TYR A C 1
ATOM 1748 O O . TYR A 1 222 ? -3.840 10.877 4.953 1.00 92.25 222 TYR A O 1
ATOM 1756 N N . PRO A 1 223 ? -3.312 12.889 5.772 1.00 93.75 223 PRO A N 1
ATOM 1757 C CA . PRO A 1 223 ? -3.754 12.545 7.124 1.00 93.75 223 PRO A CA 1
ATOM 1758 C C . PRO A 1 223 ? -5.234 12.145 7.205 1.00 93.75 223 PRO A C 1
ATOM 1760 O O . PRO A 1 223 ? -5.613 11.365 8.079 1.00 93.75 223 PRO A O 1
ATOM 1763 N N . VAL A 1 224 ? -6.070 12.663 6.298 1.00 94.44 224 VAL A N 1
ATOM 1764 C CA . VAL A 1 224 ? -7.490 12.303 6.177 1.00 94.44 224 VAL A CA 1
ATOM 1765 C C . VAL A 1 224 ? -7.657 11.032 5.347 1.00 94.44 224 VAL A C 1
ATOM 1767 O O . VAL A 1 224 ? -8.332 10.109 5.794 1.00 94.44 224 VAL A O 1
ATOM 1770 N N . LEU A 1 225 ? -7.010 10.955 4.178 1.00 92.00 225 LEU A N 1
ATOM 1771 C CA . LEU A 1 225 ? -7.045 9.780 3.299 1.00 92.00 225 LEU A CA 1
ATOM 1772 C C . LEU A 1 225 ? -6.551 8.521 4.020 1.00 92.00 225 LEU A C 1
ATOM 1774 O O . LEU A 1 225 ? -7.179 7.472 3.946 1.00 92.00 225 LEU A O 1
ATOM 1778 N N . GLY A 1 226 ? -5.467 8.654 4.781 1.00 92.38 226 GLY A N 1
ATOM 1779 C CA . GLY A 1 226 ? -4.874 7.572 5.548 1.00 92.38 226 GLY A CA 1
ATOM 1780 C C . GLY A 1 226 ? -5.640 7.201 6.824 1.00 92.38 226 GLY A C 1
ATOM 1781 O O . GLY A 1 226 ? -5.229 6.296 7.545 1.00 92.38 226 GLY A O 1
ATOM 1782 N N . GLY A 1 227 ? -6.733 7.902 7.150 1.00 93.62 227 GLY A N 1
ATOM 1783 C CA . GLY A 1 227 ? -7.589 7.614 8.307 1.00 93.62 227 GLY A CA 1
ATOM 1784 C C . GLY A 1 227 ? -7.019 8.026 9.671 1.00 93.62 227 GLY A C 1
ATOM 1785 O O . GLY A 1 227 ? -7.613 7.722 10.711 1.00 93.62 227 GLY A O 1
ATOM 1786 N N . ALA A 1 228 ? -5.887 8.734 9.712 1.00 93.69 228 ALA A N 1
ATOM 1787 C CA . ALA A 1 228 ? -5.343 9.259 10.963 1.00 93.69 228 ALA A CA 1
ATOM 1788 C C . ALA A 1 228 ? -6.250 10.368 11.530 1.00 93.69 228 ALA A C 1
ATOM 1790 O O . ALA A 1 228 ? -6.521 10.407 12.735 1.00 93.69 228 ALA A O 1
ATOM 1791 N N . LEU A 1 229 ? -6.788 11.216 10.652 1.00 93.44 229 LEU A N 1
ATOM 1792 C CA . LEU A 1 229 ? -7.805 12.221 10.940 1.00 93.44 229 LEU A CA 1
ATOM 1793 C C . LEU A 1 229 ? -9.171 11.770 10.430 1.00 93.44 229 LEU A C 1
ATOM 1795 O O . LEU A 1 229 ? -9.326 11.408 9.268 1.00 93.44 229 LEU A O 1
ATOM 1799 N N . THR A 1 230 ? -10.182 11.851 11.293 1.00 92.88 230 THR A N 1
ATOM 1800 C CA . THR A 1 230 ? -11.571 11.492 10.978 1.00 92.88 230 THR A CA 1
ATOM 1801 C C . THR A 1 230 ? -12.541 12.525 11.561 1.00 92.88 230 THR A C 1
ATOM 1803 O O . THR A 1 230 ? -12.155 13.385 12.357 1.00 92.88 230 THR A O 1
ATOM 1806 N N . GLY A 1 231 ? -13.813 12.473 11.158 1.00 93.31 231 GLY A N 1
ATOM 1807 C CA . GLY A 1 231 ? -14.871 13.315 11.724 1.00 93.31 231 GLY A CA 1
ATOM 1808 C C . GLY A 1 231 ? -14.700 14.816 11.452 1.00 93.31 231 GLY A C 1
ATOM 1809 O O . GLY A 1 231 ? -14.329 15.223 10.350 1.00 93.31 231 GLY A O 1
ATOM 1810 N N . ALA A 1 232 ? -15.010 15.646 12.453 1.00 92.75 232 ALA A N 1
ATOM 1811 C CA . ALA A 1 232 ? -14.983 17.106 12.326 1.00 92.75 232 ALA A CA 1
ATOM 1812 C C . ALA A 1 232 ? -13.580 17.650 12.005 1.00 92.75 232 ALA A C 1
ATOM 1814 O O . ALA A 1 232 ? -13.442 18.472 11.107 1.00 92.75 232 ALA A O 1
ATOM 1815 N N . GLU A 1 233 ? -12.543 17.120 12.657 1.00 90.94 233 GLU A N 1
ATOM 1816 C CA . GLU A 1 233 ? -11.149 17.543 12.454 1.00 90.94 233 GLU A CA 1
ATOM 1817 C C . GLU A 1 233 ? -10.677 17.278 11.015 1.00 90.94 233 GLU A C 1
ATOM 1819 O O . GLU A 1 233 ? -10.029 18.121 10.397 1.00 90.94 233 GLU A O 1
ATOM 1824 N N . ALA A 1 234 ? -11.060 16.133 10.438 1.00 91.75 234 ALA A N 1
ATOM 1825 C CA . ALA A 1 234 ? -10.783 15.836 9.035 1.00 91.75 234 ALA A CA 1
ATOM 1826 C C . ALA A 1 234 ? -11.468 16.833 8.096 1.00 91.75 234 ALA A C 1
ATOM 1828 O O . ALA A 1 234 ? -10.854 17.323 7.150 1.00 91.75 234 ALA A O 1
ATOM 1829 N N . LYS A 1 235 ? -12.736 17.158 8.371 1.00 89.81 235 LYS A N 1
ATOM 1830 C CA . LYS A 1 235 ? -13.490 18.120 7.569 1.00 89.81 235 LYS A CA 1
ATOM 1831 C C . LYS A 1 235 ? -12.872 19.516 7.625 1.00 89.81 235 LYS A C 1
ATOM 1833 O O . LYS A 1 235 ? -12.700 20.130 6.578 1.00 89.81 235 LYS A O 1
ATOM 1838 N N . GLU A 1 236 ? -12.523 19.991 8.815 1.00 90.44 236 GLU A N 1
ATOM 1839 C CA . GLU A 1 236 ? -11.868 21.288 9.007 1.00 90.44 236 GLU A CA 1
ATOM 1840 C C . GLU A 1 236 ? -10.538 21.356 8.254 1.00 90.44 236 GLU A C 1
ATOM 1842 O O . GLU A 1 236 ? -10.276 22.336 7.556 1.00 90.44 236 GLU A O 1
ATOM 1847 N N . ARG A 1 237 ? -9.730 20.289 8.319 1.00 88.81 237 ARG A N 1
ATOM 1848 C CA . ARG A 1 237 ? -8.466 20.215 7.580 1.00 88.81 237 ARG A CA 1
ATOM 1849 C C . ARG A 1 237 ? -8.671 20.256 6.066 1.00 88.81 237 ARG A C 1
ATOM 1851 O O . ARG A 1 237 ? -7.963 21.001 5.391 1.00 88.81 237 ARG A O 1
ATOM 1858 N N . ILE A 1 238 ? -9.627 19.486 5.535 1.00 88.06 238 ILE A N 1
ATOM 1859 C CA . ILE A 1 238 ? -9.959 19.504 4.104 1.00 88.06 238 ILE A CA 1
ATOM 1860 C C . ILE A 1 238 ? -10.433 20.897 3.693 1.00 88.06 238 ILE A C 1
ATOM 1862 O O . ILE A 1 238 ? -9.884 21.448 2.749 1.00 88.06 238 ILE A O 1
ATOM 1866 N N . ASP A 1 239 ? -11.383 21.496 4.416 1.00 87.12 239 ASP A N 1
ATOM 1867 C CA . ASP A 1 239 ? -11.924 22.820 4.088 1.00 87.12 239 ASP A CA 1
ATOM 1868 C C . ASP A 1 239 ? -10.818 23.906 4.109 1.00 87.12 239 ASP A C 1
ATOM 1870 O O . ASP A 1 239 ? -10.801 24.788 3.246 1.00 87.12 239 ASP A O 1
ATOM 1874 N N . ALA A 1 240 ? -9.852 23.815 5.035 1.00 84.44 240 ALA A N 1
ATOM 1875 C CA . ALA A 1 240 ? -8.707 24.727 5.118 1.00 84.44 240 ALA A CA 1
ATOM 1876 C C . ALA A 1 240 ? -7.673 24.520 3.993 1.00 84.44 240 ALA A C 1
ATOM 1878 O O . ALA A 1 240 ? -7.163 25.493 3.435 1.00 84.44 240 ALA A O 1
ATOM 1879 N N . GLY A 1 241 ? -7.365 23.264 3.650 1.00 77.38 241 GLY A N 1
ATOM 1880 C CA . GLY A 1 241 ? -6.402 22.907 2.602 1.00 77.38 241 GLY A CA 1
ATOM 1881 C C . GLY A 1 241 ? -6.947 23.054 1.179 1.00 77.38 241 GLY A C 1
ATOM 1882 O O . GLY A 1 241 ? -6.175 23.259 0.242 1.00 77.38 241 GLY A O 1
ATOM 1883 N N . TRP A 1 242 ? -8.274 23.019 1.015 1.00 72.06 242 TRP A N 1
ATOM 1884 C CA . TRP A 1 242 ? -8.928 23.083 -0.291 1.00 72.06 242 TRP A CA 1
ATOM 1885 C C . TRP A 1 242 ? -8.671 24.416 -0.997 1.00 72.06 242 TRP A C 1
ATOM 1887 O O . TRP A 1 242 ? -8.327 24.435 -2.174 1.00 72.06 242 TRP A O 1
ATOM 1897 N N . GLY A 1 243 ? -8.791 25.546 -0.293 1.00 63.84 243 GLY A N 1
ATOM 1898 C CA . GLY A 1 243 ? -8.663 26.886 -0.885 1.00 63.84 243 GLY A CA 1
ATOM 1899 C C . GLY A 1 243 ? -7.284 27.202 -1.499 1.00 63.84 243 GLY A C 1
ATOM 1900 O O . GLY A 1 243 ? -7.232 27.619 -2.656 1.00 63.84 243 GLY A O 1
ATOM 1901 N N . PRO A 1 244 ? -6.159 27.010 -0.779 1.00 58.91 244 PRO A N 1
ATOM 1902 C CA . PRO A 1 244 ? -4.816 27.370 -1.259 1.00 58.91 244 PRO A CA 1
ATOM 1903 C C . PRO A 1 244 ? -4.257 26.489 -2.388 1.00 58.91 244 PRO A C 1
ATOM 1905 O O . PRO A 1 244 ? -3.332 26.917 -3.083 1.00 58.91 244 PRO A O 1
ATOM 1908 N N . LEU A 1 245 ? -4.782 25.269 -2.547 1.00 53.56 245 LEU A N 1
ATOM 1909 C CA . LEU A 1 245 ? -4.275 24.233 -3.461 1.00 53.56 245 LEU A CA 1
ATOM 1910 C C . LEU A 1 245 ? -5.305 23.813 -4.527 1.00 53.56 245 LEU A C 1
ATOM 1912 O O . LEU A 1 245 ? -5.100 22.819 -5.223 1.00 53.56 245 LEU A O 1
ATOM 1916 N N . SER A 1 246 ? -6.406 24.562 -4.664 1.00 53.91 246 SER A N 1
ATOM 1917 C CA . SER A 1 246 ? -7.501 24.252 -5.588 1.00 53.91 246 SER A CA 1
ATOM 1918 C C . SER A 1 246 ? -7.036 24.150 -7.046 1.00 53.91 246 SER A C 1
ATOM 1920 O O . SER A 1 246 ? -6.768 25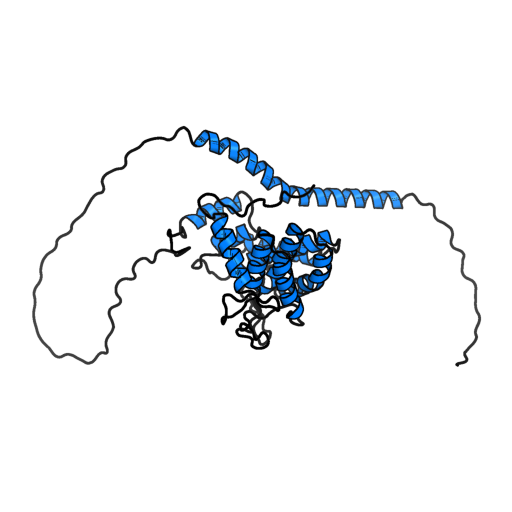.152 -7.704 1.00 53.91 246 SER A O 1
ATOM 1922 N N . TRP A 1 247 ? -6.986 22.899 -7.511 1.00 45.88 247 TRP A N 1
ATOM 1923 C CA . TRP A 1 247 ? -7.336 22.383 -8.838 1.00 45.88 247 TRP A CA 1
ATOM 1924 C C . TRP A 1 247 ? -7.499 23.430 -9.955 1.00 45.88 247 TRP A C 1
ATOM 1926 O O . TRP A 1 247 ? -8.516 24.121 -10.042 1.00 45.88 247 TRP A O 1
ATOM 1936 N N . CYS A 1 248 ? -6.532 23.479 -10.877 1.00 42.28 248 CYS A N 1
ATOM 1937 C CA . CYS A 1 248 ? -6.742 24.087 -12.188 1.00 42.28 248 CYS A CA 1
ATOM 1938 C C . CYS A 1 248 ? -7.463 23.072 -13.094 1.00 42.28 248 CYS A C 1
ATOM 1940 O O . CYS A 1 248 ? -6.927 21.974 -13.295 1.00 42.28 248 CYS A O 1
ATOM 1942 N N . PRO A 1 249 ? -8.632 23.405 -13.679 1.00 39.28 249 PRO A N 1
ATOM 1943 C CA . PRO A 1 249 ? -9.262 22.548 -14.677 1.00 39.28 249 PRO A CA 1
ATOM 1944 C C . PRO A 1 249 ? -8.259 22.230 -15.798 1.00 39.28 249 PRO A C 1
ATOM 1946 O O . PRO A 1 249 ? -7.756 23.139 -16.454 1.00 39.28 249 PRO A O 1
ATOM 1949 N N . GLY A 1 250 ? -7.934 20.945 -15.977 1.00 45.62 250 GLY A N 1
ATOM 1950 C CA . GLY A 1 250 ? -7.028 20.454 -17.025 1.00 45.62 250 GLY A CA 1
ATOM 1951 C C . GLY A 1 250 ? -5.537 20.310 -16.672 1.00 45.62 250 GLY A C 1
ATOM 1952 O O . GLY A 1 250 ? -4.797 19.841 -17.528 1.00 45.62 250 GLY A O 1
ATOM 1953 N N . LEU A 1 251 ? -5.076 20.667 -15.461 1.00 43.44 251 LEU A N 1
ATOM 1954 C CA . LEU A 1 251 ? -3.634 20.643 -15.107 1.00 43.44 251 LEU A CA 1
ATOM 1955 C C . LEU A 1 251 ? -3.285 19.974 -13.759 1.00 43.44 251 LEU A C 1
ATOM 1957 O O . LEU A 1 251 ? -2.119 19.948 -13.372 1.00 43.44 251 LEU A O 1
ATOM 1961 N N . GLY A 1 252 ? -4.261 19.413 -13.039 1.00 46.34 252 GLY A N 1
ATOM 1962 C CA . GLY A 1 252 ? -4.019 18.815 -11.720 1.00 46.34 252 GLY A CA 1
ATOM 1963 C C . GLY A 1 252 ? -3.702 19.853 -10.630 1.00 46.34 252 GLY A C 1
ATOM 1964 O O . GLY A 1 252 ? -3.981 21.046 -10.778 1.00 46.34 252 GLY A O 1
ATOM 1965 N N . ALA A 1 253 ? -3.186 19.390 -9.488 1.00 39.28 253 ALA A N 1
ATOM 1966 C CA . ALA A 1 253 ? -2.886 20.233 -8.329 1.00 39.28 253 ALA A CA 1
ATOM 1967 C C . ALA A 1 253 ? -1.560 20.994 -8.521 1.00 39.28 253 ALA A C 1
ATOM 1969 O O . ALA A 1 253 ? -0.490 20.495 -8.183 1.00 39.28 253 ALA A O 1
ATOM 1970 N N . LEU A 1 254 ? -1.631 22.223 -9.034 1.00 38.09 254 LEU A N 1
ATOM 1971 C CA . LEU A 1 254 ? -0.524 23.183 -9.027 1.00 38.09 254 LEU A CA 1
ATOM 1972 C C . LEU A 1 254 ? -0.969 24.455 -8.307 1.00 38.09 254 LEU A C 1
ATOM 1974 O O . LEU A 1 254 ? -2.004 25.036 -8.630 1.00 38.09 254 LEU A O 1
ATOM 1978 N N . ARG A 1 255 ? -0.164 24.931 -7.350 1.00 44.75 255 ARG A N 1
ATOM 1979 C CA . ARG A 1 255 ? -0.334 26.286 -6.822 1.00 44.75 255 ARG A CA 1
ATOM 1980 C C . ARG A 1 255 ? 0.075 27.271 -7.915 1.00 44.75 255 ARG A C 1
ATOM 1982 O O . ARG A 1 255 ? 1.188 27.189 -8.431 1.00 44.75 255 ARG A O 1
ATOM 1989 N N . GLY A 1 256 ? -0.811 28.215 -8.232 1.00 38.72 256 GLY A N 1
ATOM 1990 C CA . GLY A 1 256 ? -0.531 29.314 -9.150 1.00 38.72 256 GLY A CA 1
ATOM 1991 C C . GLY A 1 256 ? 0.762 30.032 -8.767 1.00 38.72 256 GLY A C 1
ATOM 1992 O O . GLY A 1 256 ? 0.854 30.655 -7.707 1.00 38.72 256 GLY A O 1
ATOM 1993 N N . ALA A 1 257 ? 1.767 29.933 -9.634 1.00 32.75 257 ALA A N 1
ATOM 1994 C CA . ALA A 1 257 ? 2.952 30.762 -9.554 1.00 32.75 257 ALA A CA 1
ATOM 1995 C C . ALA A 1 257 ? 2.514 32.226 -9.710 1.00 32.75 257 ALA A C 1
ATOM 1997 O O . ALA A 1 257 ? 2.073 32.649 -10.778 1.00 32.75 257 ALA A O 1
ATOM 1998 N N . GLN A 1 258 ? 2.626 33.010 -8.638 1.00 28.67 258 GLN A N 1
ATOM 1999 C CA . GLN A 1 258 ? 2.742 34.458 -8.783 1.00 28.67 258 GLN A CA 1
ATOM 2000 C C . GLN A 1 258 ? 3.962 34.727 -9.681 1.00 28.67 258 GLN A C 1
ATOM 2002 O O . GLN A 1 258 ? 5.012 34.119 -9.446 1.00 28.67 258 GLN A O 1
ATOM 2007 N N . PRO A 1 259 ? 3.853 35.585 -10.711 1.00 29.36 259 PRO A N 1
ATOM 2008 C CA . PRO A 1 259 ? 4.946 35.809 -11.642 1.00 29.36 259 PRO A CA 1
ATOM 2009 C C . PRO A 1 259 ? 6.138 36.392 -10.882 1.00 29.36 259 PRO A C 1
ATOM 2011 O O . PRO A 1 259 ? 6.073 37.488 -10.324 1.00 29.36 259 PRO A O 1
ATOM 2014 N N . VAL A 1 260 ? 7.235 35.636 -10.848 1.00 32.69 260 VAL A N 1
ATOM 2015 C CA . VAL A 1 260 ? 8.525 36.140 -10.385 1.00 32.69 260 VAL A CA 1
ATOM 2016 C C . VAL A 1 260 ? 8.944 37.221 -11.371 1.00 32.69 260 VAL A C 1
ATOM 2018 O O . VAL A 1 260 ? 9.180 36.945 -12.545 1.00 32.69 260 VAL A O 1
ATOM 2021 N N . GLY A 1 261 ? 8.988 38.459 -10.882 1.00 29.41 261 GLY A N 1
ATOM 2022 C CA . GLY A 1 261 ? 9.487 39.604 -11.625 1.00 29.41 261 GLY A CA 1
ATOM 2023 C C . GLY A 1 261 ? 10.860 39.310 -12.226 1.00 29.41 261 GLY A C 1
ATOM 2024 O O . GLY A 1 261 ? 11.785 38.885 -11.532 1.00 29.41 261 GLY A O 1
ATOM 2025 N N . ASP A 1 262 ? 10.923 39.534 -13.531 1.00 29.61 262 ASP A N 1
ATOM 2026 C CA . ASP A 1 262 ? 12.055 39.497 -14.449 1.00 29.61 262 ASP A CA 1
ATOM 2027 C C . ASP A 1 262 ? 13.426 39.741 -13.778 1.00 29.61 262 ASP A C 1
ATOM 2029 O O . ASP A 1 262 ? 13.858 40.878 -13.562 1.00 29.61 262 ASP A O 1
ATOM 2033 N N . ARG A 1 263 ? 14.149 38.660 -13.444 1.00 30.52 263 ARG A N 1
ATOM 2034 C CA . ARG A 1 263 ? 15.580 38.743 -13.115 1.00 30.52 263 ARG A CA 1
ATOM 2035 C C . ARG A 1 263 ? 16.363 38.826 -14.417 1.00 30.52 263 ARG A C 1
ATOM 2037 O O . ARG A 1 263 ? 16.805 37.819 -14.969 1.00 30.52 263 ARG A O 1
ATOM 2044 N N . ARG A 1 264 ? 16.563 40.062 -14.876 1.00 28.94 264 ARG A N 1
ATOM 2045 C CA . ARG A 1 264 ? 17.535 40.400 -15.919 1.00 28.94 264 ARG A CA 1
ATOM 2046 C C . ARG A 1 264 ? 18.895 39.766 -15.612 1.00 28.94 264 ARG A C 1
ATOM 2048 O O . ARG A 1 264 ? 19.418 39.888 -14.505 1.00 28.94 264 ARG A O 1
ATOM 2055 N N . ARG A 1 265 ? 19.463 39.127 -16.640 1.00 28.84 265 ARG A N 1
ATOM 2056 C CA . ARG A 1 265 ? 20.858 38.670 -16.733 1.00 28.84 265 ARG A CA 1
ATOM 2057 C C . ARG A 1 265 ? 21.818 39.706 -16.139 1.00 28.84 265 ARG A C 1
ATOM 2059 O O . ARG A 1 265 ? 21.971 40.790 -16.697 1.00 28.84 265 ARG A O 1
ATOM 2066 N N . VAL A 1 266 ? 22.535 39.332 -15.082 1.00 28.80 266 VAL A N 1
ATOM 2067 C CA . VAL A 1 266 ? 23.768 40.018 -14.679 1.00 28.80 266 VAL A CA 1
ATOM 2068 C C . VAL A 1 266 ? 24.876 39.515 -15.601 1.00 28.80 266 VAL A C 1
ATOM 2070 O O . VAL A 1 266 ? 25.439 38.438 -15.414 1.00 28.80 266 VAL A O 1
ATOM 2073 N N . GLY A 1 267 ? 25.109 40.272 -16.673 1.00 28.97 267 GLY A N 1
ATOM 2074 C CA . GLY A 1 267 ? 26.285 40.143 -17.523 1.00 28.97 267 GLY A CA 1
ATOM 2075 C C . GLY A 1 267 ? 27.526 40.682 -16.813 1.00 28.97 267 GLY A C 1
ATOM 2076 O O . GLY A 1 267 ? 27.451 41.633 -16.038 1.00 28.97 267 GLY A O 1
ATOM 2077 N N . ARG A 1 268 ? 28.657 40.028 -17.084 1.00 30.17 268 ARG A N 1
ATOM 2078 C CA . ARG A 1 268 ? 30.008 40.328 -16.596 1.00 30.17 268 ARG A CA 1
ATOM 2079 C C . ARG A 1 268 ? 30.348 41.822 -16.640 1.00 30.17 268 ARG A C 1
ATOM 2081 O O . ARG A 1 268 ? 30.200 42.474 -17.667 1.00 30.17 268 ARG A O 1
ATOM 2088 N N . THR A 1 269 ? 30.909 42.302 -15.539 1.00 24.97 269 THR A N 1
ATOM 2089 C CA . THR A 1 269 ? 31.588 43.588 -15.391 1.00 24.97 269 THR A CA 1
ATOM 2090 C C . THR A 1 269 ? 32.890 43.642 -16.196 1.00 24.97 269 THR A C 1
ATOM 2092 O O . THR A 1 269 ? 33.749 42.773 -16.053 1.00 24.97 269 THR A O 1
ATOM 2095 N N . ARG A 1 270 ? 33.062 44.712 -16.980 1.00 27.70 270 ARG A N 1
ATOM 2096 C CA . ARG A 1 270 ? 34.322 45.447 -17.213 1.00 27.70 270 ARG A CA 1
ATOM 2097 C C . ARG A 1 270 ? 33.974 46.907 -17.584 1.00 27.70 270 ARG A C 1
ATOM 2099 O O . ARG A 1 270 ? 32.847 47.138 -18.010 1.00 27.70 270 ARG A O 1
ATOM 2106 N N . PRO A 1 271 ? 34.867 47.874 -17.307 1.00 29.45 271 PRO A N 1
ATOM 2107 C CA . PRO A 1 271 ? 34.485 49.201 -16.818 1.00 29.45 271 PRO A CA 1
ATOM 2108 C C . PRO A 1 271 ? 34.255 50.253 -17.914 1.00 29.45 271 PRO A C 1
ATOM 2110 O O . PRO A 1 271 ? 34.865 50.192 -18.980 1.00 29.45 271 PRO A O 1
ATOM 2113 N N . ASP A 1 272 ? 33.410 51.235 -17.586 1.00 26.88 272 ASP A N 1
ATOM 2114 C CA . ASP A 1 272 ? 33.144 52.459 -18.355 1.00 26.88 272 ASP A CA 1
ATOM 2115 C C . ASP A 1 272 ? 34.372 53.378 -18.459 1.00 26.88 272 ASP A C 1
ATOM 2117 O O . ASP A 1 272 ? 35.251 53.370 -17.588 1.00 26.88 272 ASP A O 1
ATOM 2121 N N . PRO A 1 273 ? 34.331 54.316 -19.422 1.00 30.08 273 PRO A N 1
ATOM 2122 C CA . PRO A 1 273 ? 34.528 55.702 -19.023 1.00 30.08 273 PRO A CA 1
ATOM 2123 C C . PRO A 1 273 ? 33.469 56.676 -19.579 1.00 30.08 273 PRO A C 1
ATOM 2125 O O . PRO A 1 273 ? 33.204 56.730 -20.772 1.00 30.08 273 PRO A O 1
ATOM 2128 N N . VAL A 1 274 ? 32.991 57.521 -18.657 1.00 26.55 274 VAL A N 1
ATOM 2129 C CA . VAL A 1 274 ? 32.715 58.968 -18.790 1.00 26.55 274 VAL A CA 1
ATOM 2130 C C . VAL A 1 274 ? 31.587 59.433 -19.730 1.00 26.55 274 VAL A C 1
ATOM 2132 O O . VAL A 1 274 ? 31.694 59.374 -20.947 1.00 26.55 274 VAL A O 1
ATOM 2135 N N . GLY A 1 275 ? 30.615 60.149 -19.138 1.00 24.20 275 GLY A N 1
ATOM 2136 C CA . GLY A 1 275 ? 30.102 61.389 -19.742 1.00 24.20 275 GLY A CA 1
ATOM 2137 C C . GLY A 1 275 ? 28.587 61.612 -19.728 1.00 24.20 275 GLY A C 1
ATOM 2138 O O . GLY A 1 275 ? 27.891 61.119 -20.598 1.00 24.20 275 GLY A O 1
ATOM 2139 N N . GLY A 1 276 ? 28.127 62.472 -18.807 1.00 23.75 276 GLY A N 1
ATOM 2140 C CA . GLY A 1 276 ? 27.190 63.578 -19.078 1.00 23.75 276 GLY A CA 1
ATOM 2141 C C . GLY A 1 276 ? 25.722 63.291 -19.439 1.00 23.75 276 GLY A C 1
ATOM 2142 O O . GLY A 1 276 ? 25.414 62.615 -20.408 1.00 23.75 276 GLY A O 1
ATOM 2143 N N . GLY A 1 277 ? 24.799 63.975 -18.749 1.00 25.00 277 GLY A N 1
ATOM 2144 C CA . GLY A 1 277 ? 23.484 64.298 -19.323 1.00 25.00 277 GLY A CA 1
ATOM 2145 C C . GLY A 1 277 ? 22.301 64.187 -18.366 1.00 25.00 277 GLY A C 1
ATOM 2146 O O . GLY A 1 277 ? 21.750 63.116 -18.149 1.00 25.00 277 GLY A O 1
ATOM 2147 N N . ARG A 1 278 ? 21.873 65.332 -17.825 1.00 27.33 278 ARG A N 1
ATOM 2148 C CA . ARG A 1 278 ? 20.579 65.525 -17.145 1.00 27.33 278 ARG A CA 1
ATOM 2149 C C . ARG A 1 278 ? 19.413 65.211 -18.096 1.00 27.33 278 ARG A C 1
ATOM 2151 O O . ARG A 1 278 ? 19.553 65.491 -19.275 1.00 27.33 278 ARG A O 1
ATOM 2158 N N . VAL A 1 279 ? 18.259 64.784 -17.556 1.00 28.23 279 VAL A N 1
ATOM 2159 C CA . VAL A 1 279 ? 16.898 65.361 -17.763 1.00 28.23 279 VAL A CA 1
ATOM 2160 C C . VAL A 1 279 ? 15.841 64.492 -17.034 1.00 28.23 279 VAL A C 1
ATOM 2162 O O . VAL A 1 279 ? 15.696 63.302 -17.286 1.00 28.23 279 VAL A O 1
ATOM 2165 N N . ARG A 1 280 ? 15.081 65.109 -16.116 1.00 26.23 280 ARG A N 1
ATOM 2166 C CA . ARG A 1 280 ? 13.708 64.728 -15.685 1.00 26.23 280 ARG A CA 1
ATOM 2167 C C . ARG A 1 280 ? 12.719 65.475 -16.614 1.00 26.23 280 ARG A C 1
ATOM 2169 O O . ARG A 1 280 ? 13.142 66.545 -17.052 1.00 26.23 280 ARG A O 1
ATOM 2176 N N . PRO A 1 281 ? 11.423 65.102 -16.825 1.00 36.22 281 PRO A N 1
ATOM 2177 C CA . PRO A 1 281 ? 10.486 64.738 -15.744 1.00 36.22 281 PRO A CA 1
ATOM 2178 C C . PRO A 1 281 ? 9.201 63.922 -16.104 1.00 36.22 281 PRO A C 1
ATOM 2180 O O . PRO A 1 281 ? 8.914 63.606 -17.249 1.00 36.22 281 PRO A O 1
ATOM 2183 N N . ARG A 1 282 ? 8.361 63.765 -15.063 1.00 24.39 282 ARG A N 1
ATOM 2184 C CA . ARG A 1 282 ? 6.877 63.730 -15.018 1.00 24.39 282 ARG A CA 1
ATOM 2185 C C . ARG A 1 282 ? 6.125 62.390 -14.983 1.00 24.39 282 ARG A C 1
ATOM 2187 O O . ARG A 1 282 ? 6.410 61.419 -15.662 1.00 24.39 282 ARG A O 1
ATOM 2194 N N . ALA A 1 283 ? 5.126 62.438 -14.102 1.00 26.09 283 ALA A N 1
ATOM 2195 C CA . ALA A 1 283 ? 4.242 61.399 -13.609 1.00 26.09 283 ALA A CA 1
ATOM 2196 C C . ALA A 1 283 ? 3.012 61.170 -14.497 1.00 26.09 283 ALA A C 1
ATOM 2198 O O . ALA A 1 283 ? 2.578 62.095 -15.180 1.00 26.09 283 ALA A O 1
ATOM 2199 N N . ARG A 1 284 ? 2.367 60.007 -14.328 1.00 24.72 284 ARG A N 1
ATOM 2200 C CA . ARG A 1 284 ? 0.901 59.847 -14.314 1.00 24.72 284 ARG A CA 1
ATOM 2201 C C . ARG A 1 284 ? 0.526 58.574 -13.541 1.00 24.72 284 ARG A C 1
ATOM 2203 O O . ARG A 1 284 ? 0.961 57.482 -13.884 1.00 24.72 284 ARG A O 1
ATOM 2210 N N . ARG A 1 285 ? -0.264 58.748 -12.476 1.00 24.84 285 ARG A N 1
ATOM 2211 C CA . ARG A 1 285 ? -1.037 57.698 -11.793 1.00 24.84 285 ARG A CA 1
ATOM 2212 C C . ARG A 1 285 ? -2.340 57.483 -12.567 1.00 24.84 285 ARG A C 1
ATOM 2214 O O . ARG A 1 285 ? -2.943 58.467 -12.988 1.00 24.84 285 ARG A O 1
ATOM 2221 N N . ALA A 1 286 ? -2.803 56.240 -12.662 1.00 26.06 286 ALA A N 1
ATOM 2222 C CA . ALA A 1 286 ? -4.187 55.912 -12.990 1.00 26.06 286 ALA A CA 1
ATOM 2223 C C . ALA A 1 286 ? -4.699 54.860 -11.993 1.00 26.06 286 ALA A C 1
ATOM 2225 O O . ALA A 1 286 ? -4.100 53.798 -11.840 1.00 26.06 286 ALA A O 1
ATOM 2226 N N . GLN A 1 287 ? -5.769 55.214 -11.280 1.00 23.75 287 GLN A N 1
ATOM 2227 C CA . GLN A 1 287 ? -6.623 54.328 -10.487 1.00 23.75 287 GLN A CA 1
ATOM 2228 C C . GLN A 1 287 ? -7.753 53.809 -11.386 1.00 23.75 287 GLN A C 1
ATOM 2230 O O . GLN A 1 287 ? -8.250 54.565 -12.220 1.00 23.75 287 GLN A O 1
ATOM 2235 N N . VAL A 1 288 ? -8.202 52.569 -11.175 1.00 26.44 288 VAL A N 1
ATOM 2236 C CA . VAL A 1 288 ? -9.459 52.046 -11.736 1.00 26.44 288 VAL A CA 1
ATOM 2237 C C . VAL A 1 288 ? -10.232 51.313 -10.633 1.00 26.44 288 VAL A C 1
ATOM 2239 O O . VAL A 1 288 ? -9.680 50.453 -9.950 1.00 26.44 288 VAL A O 1
ATOM 2242 N N . HIS A 1 289 ? -11.496 51.705 -10.453 1.00 24.52 289 HIS A N 1
ATOM 2243 C CA . HIS A 1 289 ? -12.508 51.114 -9.566 1.00 24.52 289 HIS A CA 1
ATOM 2244 C C . HIS A 1 289 ? -13.257 49.939 -10.244 1.00 24.52 289 HIS A C 1
ATOM 2246 O O . HIS A 1 289 ? -13.376 49.946 -11.469 1.00 24.52 289 HIS A O 1
ATOM 2252 N N . PRO A 1 290 ? -13.829 48.979 -9.483 1.00 29.70 290 PRO A N 1
ATOM 2253 C CA . PRO A 1 290 ? -14.655 47.888 -10.015 1.00 29.70 290 PRO A CA 1
ATOM 2254 C C . PRO A 1 290 ? -16.171 48.190 -9.980 1.00 29.70 290 PRO A C 1
ATOM 2256 O O . PRO A 1 290 ? -16.633 49.013 -9.190 1.00 29.70 290 PRO A O 1
ATOM 2259 N N . ALA A 1 291 ? -16.946 47.478 -10.808 1.00 26.02 291 ALA A N 1
ATOM 2260 C CA . ALA A 1 291 ? -18.413 47.547 -10.919 1.00 26.02 291 ALA A CA 1
ATOM 2261 C C . ALA A 1 291 ? -19.066 46.137 -10.784 1.00 26.02 291 ALA A C 1
ATOM 2263 O O . ALA A 1 291 ? -18.351 45.141 -10.900 1.00 26.02 291 ALA A O 1
ATOM 2264 N N . PRO A 1 292 ? -20.385 46.027 -10.484 1.00 31.27 292 PRO A N 1
ATOM 2265 C CA . PRO A 1 292 ? -20.902 45.097 -9.466 1.00 31.27 292 PRO A CA 1
ATOM 2266 C C . PRO A 1 292 ? -21.660 43.844 -9.963 1.00 31.27 292 PRO A C 1
ATOM 2268 O O . PRO A 1 292 ? -22.031 43.713 -11.127 1.00 31.27 292 PRO A O 1
ATOM 2271 N N . ALA A 1 293 ? -21.920 42.945 -9.003 1.00 27.88 293 ALA A N 1
ATOM 2272 C CA . ALA A 1 293 ? -22.605 41.655 -9.116 1.00 27.88 293 ALA A CA 1
ATOM 2273 C C . ALA A 1 293 ? -24.145 41.748 -9.222 1.00 27.88 293 ALA A C 1
ATOM 2275 O O . ALA A 1 293 ? -24.763 42.666 -8.682 1.00 27.88 293 ALA A O 1
ATOM 2276 N N . ARG A 1 294 ? -24.767 40.734 -9.848 1.00 26.86 294 ARG A N 1
ATOM 2277 C CA . ARG A 1 294 ? -26.221 40.485 -9.836 1.00 26.86 294 ARG A CA 1
ATOM 2278 C C . ARG A 1 294 ? -26.564 39.183 -9.108 1.00 26.86 294 ARG A C 1
ATOM 2280 O O . ARG A 1 294 ? -25.861 38.185 -9.227 1.00 26.86 294 ARG A O 1
ATOM 2287 N N . SER A 1 295 ? -27.659 39.252 -8.361 1.00 27.45 295 SER A N 1
ATOM 2288 C CA . SER A 1 295 ? -28.292 38.243 -7.513 1.00 27.45 295 SER A CA 1
ATOM 2289 C C . SER A 1 295 ? -29.384 37.454 -8.251 1.00 27.45 295 SER A C 1
ATOM 2291 O O . SER A 1 295 ? -30.084 38.011 -9.093 1.00 27.45 295 SER A O 1
ATOM 2293 N N . GLY A 1 296 ? -29.577 36.184 -7.877 1.00 26.20 296 GLY A N 1
ATOM 2294 C CA . GLY A 1 296 ? -30.737 35.366 -8.254 1.00 26.20 296 GLY A CA 1
ATOM 2295 C C . GLY A 1 296 ? -30.582 33.898 -7.829 1.00 26.20 296 GLY A C 1
ATOM 2296 O O . GLY A 1 296 ? -29.560 33.294 -8.122 1.00 26.20 296 GLY A O 1
ATOM 2297 N N . ASP A 1 297 ? -31.597 33.366 -7.141 1.00 28.11 297 ASP A N 1
ATOM 2298 C CA . ASP A 1 297 ? -31.883 31.953 -6.816 1.00 28.11 297 ASP A CA 1
ATOM 2299 C C . ASP A 1 297 ? -31.098 31.243 -5.693 1.00 28.11 297 ASP A C 1
ATOM 2301 O O . ASP A 1 297 ? -30.049 30.630 -5.887 1.00 28.11 297 ASP A O 1
ATOM 2305 N N . ARG A 1 298 ? -31.681 31.246 -4.479 1.00 40.59 298 ARG A N 1
ATOM 2306 C CA . ARG A 1 298 ? -31.167 30.515 -3.304 1.00 40.59 298 ARG A CA 1
ATOM 2307 C C . ARG A 1 298 ? -32.119 29.701 -2.388 1.00 40.59 298 ARG A C 1
ATOM 2309 O O . ARG A 1 298 ? -31.577 29.208 -1.407 1.00 40.59 298 ARG A O 1
ATOM 2316 N N . PRO A 1 299 ? -33.427 29.424 -2.614 1.00 30.70 299 PRO A N 1
ATOM 2317 C CA . PRO A 1 299 ? -34.180 28.664 -1.591 1.00 30.70 299 PRO A CA 1
ATOM 2318 C C . PRO A 1 299 ? -34.270 27.132 -1.766 1.00 30.70 299 PRO A C 1
ATOM 2320 O O . PRO A 1 299 ? -34.661 26.453 -0.824 1.00 30.70 299 PRO A O 1
ATOM 2323 N N . VAL A 1 300 ? -33.930 26.538 -2.919 1.00 34.34 300 VAL A N 1
ATOM 2324 C CA . VAL A 1 300 ? -34.242 25.104 -3.180 1.00 34.34 300 VAL A CA 1
ATOM 2325 C C . VAL A 1 300 ? -33.099 24.138 -2.801 1.00 34.34 300 VAL A C 1
ATOM 2327 O O . VAL A 1 300 ? -33.324 22.951 -2.563 1.00 34.34 300 VAL A O 1
ATOM 2330 N N . LEU A 1 301 ? -31.865 24.634 -2.655 1.00 34.34 301 LEU A N 1
ATOM 2331 C CA . LEU A 1 301 ? -30.682 23.800 -2.386 1.00 34.34 301 LEU A CA 1
ATOM 2332 C C . LEU A 1 301 ? -30.466 23.455 -0.902 1.00 34.34 301 LEU A C 1
ATOM 2334 O O . LEU A 1 301 ? -29.761 22.489 -0.603 1.00 34.34 301 LEU A O 1
ATOM 2338 N N . ASP A 1 302 ? -31.092 24.174 0.031 1.00 35.38 302 ASP A N 1
ATOM 2339 C CA . ASP A 1 302 ? -30.873 23.948 1.467 1.00 35.38 302 ASP A CA 1
ATOM 2340 C C . ASP A 1 302 ? -31.703 22.777 2.031 1.00 35.38 302 ASP A C 1
ATOM 2342 O O . ASP A 1 302 ? -31.236 22.058 2.918 1.00 35.38 302 ASP A O 1
ATOM 2346 N N . GLY A 1 303 ? -32.865 22.468 1.439 1.00 27.88 303 GLY A N 1
ATOM 2347 C CA . GLY A 1 303 ? -33.699 21.323 1.843 1.00 27.88 303 GLY A CA 1
ATOM 2348 C C . GLY A 1 303 ? -33.095 19.948 1.507 1.00 27.88 303 GLY A C 1
ATOM 2349 O O . GLY A 1 303 ? -33.199 19.005 2.295 1.00 27.88 303 GLY A O 1
ATOM 2350 N N . LEU A 1 304 ? -32.393 19.835 0.372 1.00 33.88 304 LEU A N 1
ATOM 2351 C CA . LEU A 1 304 ? -31.696 18.610 -0.062 1.00 33.88 304 LEU A CA 1
ATOM 2352 C C . LEU A 1 304 ? -30.382 18.372 0.705 1.00 33.88 304 LEU A C 1
ATOM 2354 O O . LEU A 1 304 ? -29.982 17.223 0.915 1.00 33.88 304 LEU A O 1
ATOM 2358 N N . ARG A 1 305 ? -29.738 19.443 1.188 1.00 36.06 305 ARG A N 1
ATOM 2359 C CA . ARG A 1 305 ? -28.519 19.385 2.015 1.00 36.06 305 ARG A CA 1
ATOM 2360 C C . ARG A 1 305 ? -28.786 18.873 3.432 1.00 36.06 305 ARG A C 1
ATOM 2362 O O . ARG A 1 305 ? -27.938 18.180 3.990 1.00 36.06 305 ARG A O 1
ATOM 2369 N N . LEU A 1 306 ? -29.959 19.153 4.000 1.00 33.88 306 LEU A N 1
ATOM 2370 C CA . LEU A 1 306 ? -30.330 18.707 5.350 1.00 33.88 306 LEU A CA 1
ATOM 2371 C C . LEU A 1 306 ? -30.701 17.216 5.419 1.00 33.88 306 LEU A C 1
ATOM 2373 O O . LEU A 1 306 ? -30.347 16.558 6.397 1.00 33.88 306 LEU A O 1
ATOM 2377 N N . ARG A 1 307 ? -31.330 16.648 4.377 1.00 31.42 307 ARG A N 1
ATOM 2378 C CA . ARG A 1 307 ? -31.635 15.202 4.331 1.00 31.42 307 ARG A CA 1
ATOM 2379 C C . ARG A 1 307 ? -30.381 14.344 4.103 1.00 31.42 307 ARG A C 1
ATOM 2381 O O . ARG A 1 307 ? -30.188 13.375 4.826 1.00 31.42 307 ARG A O 1
ATOM 2388 N N . ARG A 1 308 ? -29.449 14.766 3.234 1.00 36.75 308 ARG A N 1
ATOM 2389 C CA . ARG A 1 308 ? -28.166 14.053 3.016 1.00 36.75 308 ARG A CA 1
ATOM 2390 C C . ARG A 1 308 ? -27.198 14.104 4.211 1.00 36.75 308 ARG A C 1
ATOM 2392 O O . ARG A 1 308 ? -26.360 13.217 4.347 1.00 36.75 308 ARG A O 1
ATOM 2399 N N . ARG A 1 309 ? -27.308 15.109 5.093 1.00 34.16 309 ARG A N 1
ATOM 2400 C CA . ARG A 1 309 ? -26.502 15.207 6.328 1.00 34.16 309 ARG A CA 1
ATOM 2401 C C . ARG A 1 309 ? -26.889 14.174 7.392 1.00 34.16 309 ARG A C 1
ATOM 2403 O O . ARG A 1 309 ? -26.015 13.762 8.147 1.00 34.16 309 ARG A O 1
ATOM 2410 N N . ARG A 1 310 ? -28.153 13.733 7.441 1.00 28.98 310 ARG A N 1
ATOM 2411 C CA . ARG A 1 310 ? -28.594 12.685 8.382 1.00 28.98 310 ARG A CA 1
ATOM 2412 C C . ARG A 1 310 ? -28.148 11.287 7.943 1.00 28.98 310 ARG A C 1
ATOM 2414 O O . ARG A 1 310 ? -27.704 10.516 8.784 1.00 28.98 310 ARG A O 1
ATOM 2421 N N . ASP A 1 311 ? -28.146 11.014 6.639 1.00 29.39 311 ASP A N 1
ATOM 2422 C CA . ASP A 1 311 ? -27.767 9.695 6.111 1.00 29.39 311 ASP A CA 1
ATOM 2423 C C . ASP A 1 311 ? -26.245 9.449 6.087 1.00 29.39 311 ASP A C 1
ATOM 2425 O O . ASP A 1 311 ? -25.810 8.303 6.189 1.00 29.39 311 ASP A O 1
ATOM 2429 N N . MET A 1 312 ? -25.412 10.499 5.998 1.00 30.94 312 MET A N 1
ATOM 2430 C CA . MET A 1 312 ? -23.947 10.362 6.110 1.00 30.94 312 MET A CA 1
ATOM 2431 C C . MET A 1 312 ? -23.445 10.255 7.556 1.00 30.94 312 MET A C 1
ATOM 2433 O O . MET A 1 312 ? -22.485 9.527 7.797 1.00 30.94 312 MET A O 1
ATOM 2437 N N . ALA A 1 313 ? -24.101 10.913 8.519 1.00 29.16 313 ALA A N 1
ATOM 2438 C CA . ALA A 1 313 ? -23.765 10.763 9.939 1.00 29.16 313 ALA A CA 1
ATOM 2439 C C . ALA A 1 313 ? -23.971 9.310 10.413 1.00 29.16 313 ALA A C 1
ATOM 2441 O O . ALA A 1 313 ? -23.106 8.752 11.075 1.00 29.16 313 ALA A O 1
ATOM 2442 N N . ALA A 1 314 ? -25.036 8.646 9.946 1.00 28.73 314 ALA A N 1
ATOM 2443 C CA . ALA A 1 314 ? -25.318 7.245 10.271 1.00 28.73 314 ALA A CA 1
ATOM 2444 C C . ALA A 1 314 ? -24.321 6.226 9.667 1.00 28.73 314 ALA A C 1
ATOM 2446 O O . ALA A 1 314 ? -24.292 5.075 10.096 1.00 28.73 314 ALA A O 1
ATOM 2447 N N . ARG A 1 315 ? -23.509 6.617 8.670 1.00 31.16 315 ARG A N 1
ATOM 2448 C CA . ARG A 1 315 ? -22.520 5.736 8.011 1.00 31.16 315 ARG A CA 1
ATOM 2449 C C . ARG A 1 315 ? -21.105 5.880 8.580 1.00 31.16 315 ARG A C 1
ATOM 2451 O O . ARG A 1 315 ? -20.347 4.916 8.527 1.00 31.16 315 ARG A O 1
ATOM 2458 N N . ALA A 1 316 ? -20.764 7.039 9.145 1.00 30.09 316 ALA A N 1
ATOM 2459 C CA . ALA A 1 316 ? -19.471 7.278 9.791 1.00 30.09 316 ALA A CA 1
ATOM 2460 C C . ALA A 1 316 ? -19.363 6.596 11.171 1.00 30.09 316 ALA A C 1
ATOM 2462 O O . ALA A 1 316 ? -18.301 6.086 11.518 1.00 30.09 316 ALA A O 1
ATOM 2463 N N . ASP A 1 317 ? -20.477 6.470 11.901 1.00 31.20 317 ASP A N 1
ATOM 2464 C CA . ASP A 1 317 ? -20.525 5.800 13.213 1.00 31.20 317 ASP A CA 1
ATOM 2465 C C . ASP A 1 317 ? -20.300 4.269 13.141 1.00 31.20 317 ASP A C 1
ATOM 2467 O O . ASP A 1 317 ? -20.073 3.610 14.159 1.00 31.20 317 ASP A O 1
ATOM 2471 N N . HIS A 1 318 ? -20.324 3.671 11.941 1.00 34.50 318 HIS A N 1
ATOM 2472 C CA . HIS A 1 318 ? -20.267 2.212 11.756 1.00 34.50 318 HIS A CA 1
ATOM 2473 C C . HIS A 1 318 ? -18.852 1.618 11.844 1.00 34.50 318 HIS A C 1
ATOM 2475 O O . HIS A 1 318 ? -18.709 0.424 12.112 1.00 34.50 318 HIS A O 1
ATOM 2481 N N . VAL A 1 319 ? -17.804 2.424 11.640 1.00 34.56 319 VAL A N 1
ATOM 2482 C CA . VAL A 1 319 ? -16.399 1.971 11.727 1.00 34.56 319 VAL A CA 1
ATOM 2483 C C . VAL A 1 319 ? -15.879 2.099 13.162 1.00 34.56 319 VAL A C 1
ATOM 2485 O O . VAL A 1 319 ? -15.348 1.132 13.708 1.00 34.56 319 VAL A O 1
ATOM 2488 N N . ASP A 1 320 ? -16.152 3.222 13.833 1.00 37.22 320 ASP A N 1
ATOM 2489 C CA . ASP A 1 320 ? -15.826 3.412 15.255 1.00 37.22 320 ASP A CA 1
ATOM 2490 C C . ASP A 1 320 ? -16.658 2.483 16.170 1.00 37.22 320 ASP A C 1
ATOM 2492 O O . ASP A 1 320 ? -16.164 1.968 17.181 1.00 37.22 320 ASP A O 1
ATOM 2496 N N . GLY A 1 321 ? -17.903 2.176 15.780 1.00 30.69 321 GLY A N 1
ATOM 2497 C CA . GLY A 1 321 ? -18.786 1.257 16.501 1.00 30.69 321 GLY A CA 1
ATOM 2498 C C . GLY A 1 321 ? -18.299 -0.198 16.534 1.00 30.69 321 GLY A C 1
ATOM 2499 O O . GLY A 1 321 ? -18.511 -0.886 17.536 1.00 30.69 321 GLY A O 1
ATOM 2500 N N . ARG A 1 322 ? -17.590 -0.674 15.497 1.00 38.47 322 ARG A N 1
ATOM 2501 C CA . ARG A 1 322 ? -17.019 -2.037 15.477 1.00 38.47 322 ARG A CA 1
ATOM 2502 C C . ARG A 1 322 ? -15.852 -2.183 16.452 1.00 38.47 322 ARG A C 1
ATOM 2504 O O . ARG A 1 322 ? -15.806 -3.172 17.182 1.00 38.47 322 ARG A O 1
ATOM 2511 N N . PHE A 1 323 ? -14.996 -1.166 16.567 1.00 35.94 323 PHE A N 1
ATOM 2512 C CA . PHE A 1 323 ? -13.911 -1.142 17.555 1.00 35.94 323 PHE A CA 1
ATOM 2513 C C . PHE A 1 323 ? -14.432 -1.087 19.004 1.00 35.94 323 PHE A C 1
ATOM 2515 O O . PHE A 1 323 ? -13.885 -1.750 19.891 1.00 35.94 323 PHE A O 1
ATOM 2522 N N . ALA A 1 324 ? -15.523 -0.357 19.266 1.00 34.81 324 ALA A N 1
ATOM 2523 C CA . ALA A 1 324 ? -16.145 -0.305 20.593 1.00 34.81 324 ALA A CA 1
ATOM 2524 C C . ALA A 1 324 ? -16.905 -1.600 20.955 1.00 34.81 324 ALA A C 1
ATOM 2526 O O . ALA A 1 324 ? -16.775 -2.110 22.075 1.00 34.81 324 ALA A O 1
ATOM 2527 N N . ALA A 1 325 ? -17.657 -2.177 20.010 1.00 34.19 325 ALA A N 1
ATOM 2528 C CA . ALA A 1 325 ? -18.390 -3.429 20.209 1.00 34.19 325 ALA A CA 1
ATOM 2529 C C . ALA A 1 325 ? -17.451 -4.636 20.403 1.00 34.19 325 ALA A C 1
ATOM 2531 O O . ALA A 1 325 ? -17.726 -5.496 21.245 1.00 34.19 325 ALA A O 1
ATOM 2532 N N . ALA A 1 326 ? -16.305 -4.668 19.711 1.00 41.44 326 ALA A N 1
ATOM 2533 C CA . ALA A 1 326 ? -15.281 -5.703 19.867 1.00 41.44 326 ALA A CA 1
ATOM 2534 C C . ALA A 1 326 ? -14.636 -5.692 21.268 1.00 41.44 326 ALA A C 1
ATOM 2536 O O . ALA A 1 326 ? -14.471 -6.751 21.882 1.00 41.44 326 ALA A O 1
ATOM 2537 N N . ARG A 1 327 ? -14.370 -4.508 21.846 1.00 41.69 327 ARG A N 1
ATOM 2538 C CA . ARG A 1 327 ? -13.914 -4.381 23.249 1.00 41.69 327 ARG A CA 1
ATOM 2539 C C . ARG A 1 327 ? -14.961 -4.891 24.245 1.00 41.69 327 ARG A C 1
ATOM 2541 O O . ARG A 1 327 ? -14.619 -5.595 25.197 1.00 41.69 327 ARG A O 1
ATOM 2548 N N . GLY A 1 328 ? -16.242 -4.600 24.002 1.00 32.88 328 GLY A N 1
ATOM 2549 C CA . GLY A 1 328 ? -17.355 -5.103 24.817 1.00 32.88 328 GLY A CA 1
ATOM 2550 C C . GLY A 1 328 ? -17.537 -6.626 24.735 1.00 32.88 328 GLY A C 1
ATOM 2551 O O . GLY A 1 328 ? -17.807 -7.275 25.749 1.00 32.88 328 GLY A O 1
ATOM 2552 N N . GLY A 1 329 ? -17.339 -7.210 23.548 1.00 36.06 329 GLY A N 1
ATOM 2553 C CA . GLY A 1 329 ? -17.398 -8.656 23.311 1.00 36.06 329 GLY A CA 1
ATOM 2554 C C . GLY A 1 329 ? -16.261 -9.427 23.991 1.00 36.06 329 GLY A C 1
ATOM 2555 O O . GLY A 1 329 ? -16.520 -10.438 24.653 1.00 36.06 329 GLY A O 1
ATOM 2556 N N . ARG A 1 330 ? -15.021 -8.917 23.914 1.00 48.06 330 ARG A N 1
ATOM 2557 C CA . ARG A 1 330 ? -13.849 -9.510 24.590 1.00 48.06 330 ARG A CA 1
ATOM 2558 C C . ARG A 1 330 ? -13.983 -9.460 26.120 1.00 48.06 330 ARG A C 1
ATOM 2560 O O . ARG A 1 330 ? -13.738 -10.468 26.782 1.00 48.06 330 ARG A O 1
ATOM 2567 N N . ALA A 1 331 ? -14.488 -8.360 26.691 1.00 41.34 331 ALA A N 1
ATOM 2568 C CA . ALA A 1 331 ? -14.719 -8.242 28.138 1.00 41.34 331 ALA A CA 1
ATOM 2569 C C . ALA A 1 331 ? -15.795 -9.214 28.672 1.00 41.34 331 ALA A C 1
ATOM 2571 O O . ALA A 1 331 ? -15.663 -9.754 29.774 1.00 41.34 331 ALA A O 1
ATOM 2572 N N . ARG A 1 332 ? -16.852 -9.482 27.890 1.00 40.91 332 ARG A N 1
ATOM 2573 C CA . ARG A 1 332 ? -17.907 -10.444 28.265 1.00 40.91 332 ARG A CA 1
ATOM 2574 C C . ARG A 1 332 ? -17.435 -11.899 28.172 1.00 40.91 332 ARG A C 1
ATOM 2576 O O . ARG A 1 332 ? -17.737 -12.677 29.075 1.00 40.91 332 ARG A O 1
ATOM 2583 N N . ARG A 1 333 ? -16.654 -12.259 27.144 1.00 43.72 333 ARG A N 1
ATOM 2584 C CA . ARG A 1 333 ? -16.087 -13.616 26.999 1.00 43.72 333 ARG A CA 1
ATOM 2585 C C . ARG A 1 333 ? -15.017 -13.918 28.055 1.00 43.72 333 ARG A C 1
ATOM 2587 O O . ARG A 1 333 ? -15.038 -15.003 28.630 1.00 43.72 333 ARG A O 1
ATOM 2594 N N . ALA A 1 334 ? -14.175 -12.945 28.408 1.00 43.31 334 ALA A N 1
ATOM 2595 C CA . ALA A 1 334 ? -13.205 -13.090 29.498 1.00 43.31 334 ALA A CA 1
ATOM 2596 C C . ALA A 1 334 ? -13.881 -13.292 30.872 1.00 43.31 334 ALA A C 1
ATOM 2598 O O . ALA A 1 334 ? -13.455 -14.141 31.657 1.00 43.31 334 ALA A O 1
ATOM 2599 N N . ARG A 1 335 ? -14.991 -12.586 31.152 1.00 44.03 335 ARG A N 1
ATOM 2600 C CA . ARG A 1 335 ? -15.786 -12.801 32.379 1.00 44.03 335 ARG A CA 1
ATOM 2601 C C . ARG A 1 335 ? -16.476 -14.167 32.416 1.00 44.03 335 ARG A C 1
ATOM 2603 O O . ARG A 1 335 ? -16.506 -14.791 33.473 1.00 44.03 335 ARG A O 1
ATOM 2610 N N . ALA A 1 336 ? -16.992 -14.652 31.286 1.00 46.22 336 ALA A N 1
ATOM 2611 C CA . ALA A 1 336 ? -17.590 -15.986 31.203 1.00 46.22 336 ALA A CA 1
ATOM 2612 C C . ALA A 1 336 ? -16.550 -17.098 31.438 1.00 46.22 336 ALA A C 1
ATOM 2614 O O . ALA A 1 336 ? -16.831 -18.067 32.144 1.00 46.22 336 ALA A O 1
ATOM 2615 N N . HIS A 1 337 ? -15.324 -16.923 30.935 1.00 42.28 337 HIS A N 1
ATOM 2616 C CA . HIS A 1 337 ? -14.248 -17.894 31.125 1.00 42.28 337 HIS A CA 1
ATOM 2617 C C . HIS A 1 337 ? -13.751 -17.957 32.583 1.00 42.28 337 HIS A C 1
ATOM 2619 O O . HIS A 1 337 ? -13.503 -19.047 33.102 1.00 42.28 337 HIS A O 1
ATOM 2625 N N . LEU A 1 338 ? -13.697 -16.811 33.276 1.00 46.25 338 LEU A N 1
ATOM 2626 C CA . LEU A 1 338 ? -13.352 -16.726 34.703 1.00 46.25 338 LEU A CA 1
ATOM 2627 C C . LEU A 1 338 ? -14.439 -17.303 35.627 1.00 46.25 338 LEU A C 1
ATOM 2629 O O . LEU A 1 338 ? -14.111 -17.871 36.669 1.00 46.25 338 LEU A O 1
ATOM 2633 N N . HIS A 1 339 ? -15.719 -17.210 35.252 1.00 49.06 339 HIS A N 1
ATOM 2634 C CA . HIS A 1 339 ? -16.805 -17.856 35.999 1.00 49.06 339 HIS A CA 1
ATOM 2635 C C . HIS A 1 339 ? -16.874 -19.374 35.762 1.00 49.06 339 HIS A C 1
ATOM 2637 O O . HIS A 1 339 ? -17.151 -20.112 36.706 1.00 49.06 339 HIS A O 1
ATOM 2643 N N . GLY A 1 340 ? -16.542 -19.860 34.559 1.00 40.00 340 GLY A N 1
ATOM 2644 C CA . GLY A 1 340 ? -16.496 -21.298 34.250 1.00 40.00 340 GLY A CA 1
ATOM 2645 C C . GLY A 1 340 ? -15.370 -22.067 34.958 1.00 40.00 340 GLY A C 1
ATOM 2646 O O . GLY A 1 340 ? -15.507 -23.258 35.228 1.00 40.00 340 GLY A O 1
ATOM 2647 N N . LEU A 1 341 ? -14.278 -21.389 35.329 1.00 44.38 341 LEU A N 1
ATOM 2648 C CA . LEU A 1 341 ? -13.150 -21.994 36.051 1.00 44.38 341 LEU A CA 1
ATOM 2649 C C . LEU A 1 341 ? -13.374 -22.126 37.569 1.00 44.38 341 LEU A C 1
ATOM 2651 O O . LEU A 1 341 ? -12.613 -22.826 38.230 1.00 44.38 341 LEU A O 1
ATOM 2655 N N . ARG A 1 342 ? -14.432 -21.523 38.132 1.00 42.50 342 ARG A N 1
ATOM 2656 C CA . ARG A 1 342 ? -14.775 -21.646 39.565 1.00 42.50 342 ARG A CA 1
ATOM 2657 C C . ARG A 1 342 ? -15.697 -22.830 39.899 1.00 42.50 342 ARG A C 1
ATOM 2659 O O . ARG A 1 342 ? -16.067 -22.984 41.057 1.00 42.50 342 ARG A O 1
ATOM 2666 N N . GLY A 1 343 ? -16.065 -23.659 38.917 1.00 38.84 343 GLY A N 1
ATOM 2667 C CA . GLY A 1 343 ? -17.077 -24.716 39.073 1.00 38.84 343 GLY A CA 1
ATOM 2668 C C . GLY A 1 343 ? -16.590 -26.167 38.984 1.00 38.84 343 GLY A C 1
ATOM 2669 O O . GLY A 1 343 ? -17.427 -27.060 38.896 1.00 38.84 343 GLY A O 1
ATOM 2670 N N . ARG A 1 344 ? -15.278 -26.447 38.967 1.00 37.03 344 ARG A N 1
ATOM 2671 C CA . ARG A 1 344 ? -14.770 -27.830 38.862 1.00 37.03 344 ARG A CA 1
ATOM 2672 C C . ARG A 1 344 ? -14.242 -28.355 40.206 1.00 37.03 344 ARG A C 1
ATOM 2674 O O . ARG A 1 344 ? -13.351 -27.720 40.767 1.00 37.03 344 ARG A O 1
ATOM 2681 N N . PRO A 1 345 ? -14.735 -29.501 40.722 1.00 34.88 345 PRO A N 1
ATOM 2682 C CA . PRO A 1 345 ? -14.193 -30.110 41.932 1.00 34.88 345 PRO A CA 1
ATOM 2683 C C . PRO A 1 345 ? -12.819 -30.737 41.654 1.00 34.88 345 PRO A C 1
ATOM 2685 O O . PRO A 1 345 ? -12.581 -31.318 40.594 1.00 34.88 345 PRO A O 1
ATOM 2688 N N . ALA A 1 346 ? -11.909 -30.589 42.615 1.00 36.84 346 ALA A N 1
ATOM 2689 C CA . ALA A 1 346 ? -10.538 -31.076 42.552 1.00 36.84 346 ALA A CA 1
ATOM 2690 C C . ALA A 1 346 ? -10.478 -32.613 42.619 1.00 36.84 346 ALA A C 1
ATOM 2692 O O . ALA A 1 346 ? -10.973 -33.215 43.570 1.00 36.84 346 ALA A O 1
ATOM 2693 N N . ALA A 1 347 ? -9.831 -33.239 41.634 1.00 35.25 347 ALA A N 1
ATOM 2694 C CA . ALA A 1 347 ? -9.456 -34.650 41.683 1.00 35.25 347 ALA A CA 1
ATOM 2695 C C . ALA A 1 347 ? -8.082 -34.812 42.359 1.00 35.25 347 ALA A C 1
ATOM 2697 O O . ALA A 1 347 ? -7.140 -34.064 42.083 1.00 35.25 347 ALA A O 1
ATOM 2698 N N . ALA A 1 348 ? -8.000 -35.778 43.272 1.00 35.91 348 ALA A N 1
ATOM 2699 C CA . ALA A 1 348 ? -6.867 -36.049 44.148 1.00 35.91 348 ALA A CA 1
ATOM 2700 C C . ALA A 1 348 ? -5.611 -36.544 43.401 1.00 35.91 348 ALA A C 1
ATOM 2702 O O . ALA A 1 348 ? -5.690 -37.332 42.460 1.00 35.91 348 ALA A O 1
ATOM 2703 N N . ARG A 1 349 ? -4.438 -36.100 43.870 1.00 37.16 349 ARG A N 1
ATOM 2704 C CA . ARG A 1 349 ? -3.105 -36.571 43.453 1.00 37.16 349 ARG A CA 1
ATOM 2705 C C . ARG A 1 349 ? -2.703 -37.830 44.240 1.00 37.16 349 ARG A C 1
ATOM 2707 O O . ARG A 1 349 ? -2.909 -37.828 45.454 1.00 37.16 349 ARG A O 1
ATOM 2714 N N . PRO A 1 350 ? -2.034 -38.830 43.638 1.00 36.34 350 PRO A N 1
ATOM 2715 C CA . PRO A 1 350 ? -1.283 -39.825 44.395 1.00 36.34 350 PRO A CA 1
ATOM 2716 C C . PRO A 1 350 ? 0.165 -39.358 44.647 1.00 36.34 350 PRO A C 1
ATOM 2718 O O . PRO A 1 350 ? 0.761 -38.653 43.831 1.00 36.34 350 PRO A O 1
ATOM 2721 N N . GLY A 1 351 ? 0.694 -39.717 45.822 1.00 33.34 351 GLY A N 1
ATOM 2722 C CA . GLY A 1 351 ? 2.016 -39.335 46.338 1.00 33.34 351 GLY A CA 1
ATOM 2723 C C . GLY A 1 351 ? 3.198 -40.175 45.814 1.00 33.34 351 GLY A C 1
ATOM 2724 O O . GLY A 1 351 ? 3.004 -41.076 44.998 1.00 33.34 351 GLY A O 1
ATOM 2725 N N . PRO A 1 352 ? 4.434 -39.874 46.264 1.00 42.12 352 PRO A N 1
ATOM 2726 C CA . PRO A 1 352 ? 5.667 -40.322 45.618 1.00 42.12 352 PRO A CA 1
ATOM 2727 C C . PRO A 1 352 ? 6.192 -41.656 46.177 1.00 42.12 352 PRO A C 1
ATOM 2729 O O . PRO A 1 352 ? 6.191 -41.877 47.386 1.00 42.12 352 PRO A O 1
ATOM 2732 N N . GLY A 1 353 ? 6.699 -42.521 45.290 1.00 32.16 353 GLY A N 1
ATOM 2733 C CA . GLY A 1 353 ? 7.288 -43.822 45.621 1.00 32.16 353 GLY A CA 1
ATOM 2734 C C . GLY A 1 353 ? 8.660 -44.045 44.969 1.00 32.16 353 GLY A C 1
ATOM 2735 O O . GLY A 1 353 ? 8.808 -43.957 43.757 1.00 32.16 353 GLY A O 1
ATOM 2736 N N . LEU A 1 354 ? 9.633 -44.312 45.838 1.00 33.72 354 LEU A N 1
ATOM 2737 C CA . LEU A 1 354 ? 11.073 -44.587 45.719 1.00 33.72 354 LEU A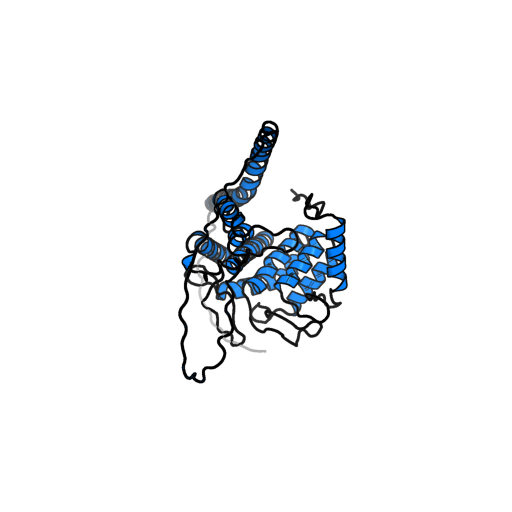 CA 1
ATOM 2738 C C . LEU A 1 354 ? 11.634 -45.443 44.542 1.00 33.72 354 LEU A C 1
ATOM 2740 O O . LEU A 1 354 ? 11.116 -46.503 44.219 1.00 33.72 354 LEU A O 1
ATOM 2744 N N . LEU A 1 355 ? 12.844 -45.034 44.103 1.00 34.91 355 LEU A N 1
ATOM 2745 C CA . LEU A 1 355 ? 14.094 -45.795 43.827 1.00 34.91 355 LEU A CA 1
ATOM 2746 C C . LEU A 1 355 ? 14.071 -47.115 43.014 1.00 34.91 355 LEU A C 1
ATOM 2748 O O . LEU A 1 355 ? 13.690 -48.149 43.550 1.00 34.91 355 LEU A O 1
ATOM 2752 N N . ARG A 1 356 ? 14.821 -47.162 41.890 1.00 32.97 356 ARG A N 1
ATOM 2753 C CA . ARG A 1 356 ? 16.088 -47.941 41.782 1.00 32.97 356 ARG A CA 1
ATOM 2754 C C . ARG A 1 356 ? 16.859 -47.747 40.461 1.00 32.97 356 ARG A C 1
ATOM 2756 O O . ARG A 1 356 ? 16.320 -47.368 39.435 1.00 32.97 356 ARG A O 1
ATOM 2763 N N . ARG A 1 357 ? 18.163 -48.018 40.582 1.00 37.09 357 ARG A N 1
ATOM 2764 C CA . ARG A 1 357 ? 19.299 -47.896 39.650 1.00 37.09 357 ARG A CA 1
ATOM 2765 C C . ARG A 1 357 ? 19.252 -48.856 38.447 1.00 37.09 357 ARG A C 1
ATOM 2767 O O . ARG A 1 357 ? 18.797 -49.982 38.604 1.00 37.09 357 ARG A O 1
ATOM 2774 N N . GLY A 1 358 ? 19.938 -48.488 37.359 1.00 30.14 358 GLY A N 1
ATOM 2775 C CA . GLY A 1 358 ? 20.458 -49.429 36.353 1.00 30.14 358 GLY A CA 1
ATOM 2776 C C . GLY A 1 358 ? 20.970 -48.733 35.088 1.00 30.14 358 GLY A C 1
ATOM 2777 O O . GLY A 1 358 ? 20.212 -48.049 34.423 1.00 30.14 358 GLY A O 1
ATOM 2778 N N . ARG A 1 359 ? 22.267 -48.867 34.801 1.00 38.19 359 ARG A N 1
ATOM 2779 C CA . ARG A 1 359 ? 23.030 -48.258 33.688 1.00 38.19 359 ARG A CA 1
ATOM 2780 C C . ARG A 1 359 ? 22.934 -49.134 32.394 1.00 38.19 359 ARG A C 1
ATOM 2782 O O . ARG A 1 359 ? 22.190 -50.106 32.429 1.00 38.19 359 ARG A O 1
ATOM 2789 N N . PRO A 1 360 ? 23.612 -48.814 31.265 1.00 60.97 360 PRO A N 1
ATOM 2790 C CA . PRO A 1 360 ? 23.040 -48.812 29.912 1.00 60.97 360 PRO A CA 1
ATOM 2791 C C . PRO A 1 360 ? 23.510 -49.975 29.011 1.00 60.97 360 PRO A C 1
ATOM 2793 O O . PRO A 1 360 ? 24.470 -50.665 29.348 1.00 60.97 360 PRO A O 1
ATOM 2796 N N . ALA A 1 361 ? 22.923 -50.110 27.817 1.00 34.47 361 ALA A N 1
ATOM 2797 C CA . ALA A 1 361 ? 23.580 -50.728 26.661 1.00 34.47 361 ALA A CA 1
ATOM 2798 C C . ALA A 1 361 ? 22.988 -50.204 25.341 1.00 34.47 361 ALA A C 1
ATOM 2800 O O . ALA A 1 361 ? 21.781 -50.011 25.225 1.00 34.47 361 ALA A O 1
ATOM 2801 N N . ALA A 1 362 ? 23.886 -49.953 24.393 1.00 39.22 362 ALA A N 1
ATOM 2802 C CA . ALA A 1 362 ? 23.643 -49.546 23.017 1.00 39.22 362 ALA A CA 1
ATOM 2803 C C . ALA A 1 362 ? 23.111 -50.696 22.147 1.00 39.22 362 ALA A C 1
ATOM 2805 O O . ALA A 1 362 ? 23.446 -51.846 22.427 1.00 39.22 362 ALA A O 1
ATOM 2806 N N . VAL A 1 363 ? 22.392 -50.349 21.071 1.00 42.81 363 VAL A N 1
ATOM 2807 C CA . VAL A 1 363 ? 22.652 -50.747 19.669 1.00 42.81 363 VAL A CA 1
ATOM 2808 C C . VAL A 1 363 ? 22.230 -49.580 18.785 1.00 42.81 363 VAL A C 1
ATOM 2810 O O . VAL A 1 363 ? 21.145 -49.021 19.068 1.00 42.81 363 VAL A O 1
#

Secondary structure (DSSP, 8-state):
-PPPP-----BTTTB-HHHHHHHHHHHHHH--TTS---SSTTSEE-HHHHHHHHHHHHHTT-HHHHHHHHHHHHHT--TTS---SEEETTEEEEEEE--EEHHHHHHHHHHHHHHHHHH--HHHHHHHHHHHHHHHHHHHTTB-TTS-B--EE-TT-PBP----HHHHHHHHHHHHHHHHHHHHTT---HHHHHHHHHHHHHHHH-GGGS---TTSTTTTTHHHHTTSS-HHHHHHHHHHHHTTT--BTTTBS---------------------------------------------SSHHHHHHHHHHHHHHHHHHHHHHHHHHHHHHHHHHHHHHHHTTS-PPPPPP-------------

Radius of gyration: 30.16 Å; chains: 1; bounding box: 69×116×68 Å